Protein AF-A6HWF4-F1 (afdb_monomer_lite)

Structure (mmCIF, N/CA/C/O backbone):
data_AF-A6HWF4-F1
#
_entry.id   AF-A6HWF4-F1
#
loop_
_atom_site.group_PDB
_atom_site.id
_atom_site.type_symbol
_atom_site.label_atom_id
_atom_site.label_alt_id
_atom_site.label_comp_id
_atom_site.label_asym_id
_atom_site.label_entity_id
_atom_site.label_seq_id
_atom_site.pdbx_PDB_ins_code
_atom_site.Cartn_x
_atom_site.Cartn_y
_atom_site.Cartn_z
_atom_site.occupancy
_atom_site.B_iso_or_equiv
_atom_site.auth_seq_id
_atom_site.auth_comp_id
_atom_site.auth_asym_id
_atom_site.auth_atom_id
_atom_site.pdbx_PDB_model_num
ATOM 1 N N . MET A 1 1 ? -49.779 23.474 54.974 1.00 38.53 1 MET A N 1
ATOM 2 C CA . MET A 1 1 ? -49.335 22.832 53.719 1.00 38.53 1 MET A CA 1
ATOM 3 C C . MET A 1 1 ? -47.853 23.124 53.529 1.00 38.53 1 MET A C 1
ATOM 5 O O . MET A 1 1 ? -47.500 24.289 53.423 1.00 38.53 1 MET A O 1
ATOM 9 N N . ARG A 1 2 ? -46.982 22.109 53.568 1.00 38.09 2 ARG A N 1
ATOM 10 C CA . ARG A 1 2 ? -45.562 22.226 53.194 1.00 38.09 2 ARG A CA 1
ATOM 11 C C . ARG A 1 2 ? -45.327 21.264 52.031 1.00 38.09 2 ARG A C 1
ATOM 13 O O . ARG A 1 2 ? -45.531 20.067 52.200 1.00 38.09 2 ARG A O 1
ATOM 20 N N . HIS A 1 3 ? -44.966 21.799 50.868 1.00 44.72 3 HIS A N 1
ATOM 21 C CA . HIS A 1 3 ? -44.522 21.014 49.719 1.00 44.72 3 HIS A CA 1
ATOM 22 C C . HIS A 1 3 ? -43.087 20.530 49.965 1.00 44.72 3 HIS A C 1
ATOM 24 O O . HIS A 1 3 ? -42.200 21.336 50.242 1.00 44.72 3 HIS A O 1
ATOM 30 N N . LEU A 1 4 ? -42.878 19.216 49.878 1.00 43.19 4 LEU A N 1
ATOM 31 C CA . LEU A 1 4 ? -41.563 18.582 49.768 1.00 43.19 4 LEU A CA 1
ATOM 32 C C . LEU A 1 4 ? -41.098 18.651 48.303 1.00 43.19 4 LEU A C 1
ATOM 34 O O . LEU A 1 4 ? -41.900 18.328 47.422 1.00 43.19 4 LEU A O 1
ATOM 38 N N . PRO A 1 5 ? -39.842 19.035 48.014 1.00 47.94 5 PRO A N 1
ATOM 39 C CA . PRO A 1 5 ? -39.306 18.955 46.666 1.00 47.94 5 PRO A CA 1
ATOM 40 C C . PRO A 1 5 ? -38.916 17.511 46.332 1.00 47.94 5 PRO A C 1
ATOM 42 O O . PRO A 1 5 ? -38.355 16.776 47.144 1.00 47.94 5 PRO A O 1
ATOM 45 N N . HIS A 1 6 ? -39.265 17.120 45.113 1.00 44.56 6 HIS A N 1
ATOM 46 C CA . HIS A 1 6 ? -39.064 15.802 44.536 1.00 44.56 6 HIS A CA 1
ATOM 47 C C . HIS A 1 6 ? -37.580 15.620 44.174 1.00 44.56 6 HIS A C 1
ATOM 49 O O . HIS A 1 6 ? -37.033 16.353 43.355 1.00 44.56 6 HIS A O 1
ATOM 55 N N . SER A 1 7 ? -36.922 14.658 44.814 1.00 48.41 7 SER A N 1
ATOM 56 C CA . SER A 1 7 ? -35.543 14.248 44.549 1.00 48.41 7 SER A CA 1
ATOM 57 C C . SER A 1 7 ? -35.464 13.471 43.230 1.00 48.41 7 SER A C 1
ATOM 59 O O . SER A 1 7 ? -35.791 12.285 43.207 1.00 48.41 7 SER A O 1
ATOM 61 N N . HIS A 1 8 ? -35.045 14.124 42.142 1.00 46.59 8 HIS A N 1
ATOM 62 C CA . HIS A 1 8 ? -34.975 13.504 40.811 1.00 46.59 8 HIS A CA 1
ATOM 63 C C . HIS A 1 8 ? -33.611 13.641 40.098 1.00 46.59 8 HIS A C 1
ATOM 65 O O . HIS A 1 8 ? -33.527 13.372 38.904 1.00 46.59 8 HIS A O 1
ATOM 71 N N . ASP A 1 9 ? -32.534 13.984 40.820 1.00 52.19 9 ASP A N 1
ATOM 72 C CA . ASP A 1 9 ? -31.210 14.253 40.218 1.00 52.19 9 ASP A CA 1
ATOM 73 C C . ASP A 1 9 ? -30.189 13.096 40.321 1.00 52.19 9 ASP A C 1
ATOM 75 O O . ASP A 1 9 ? -29.201 13.061 39.586 1.00 52.19 9 ASP A O 1
ATOM 79 N N . ALA A 1 10 ? -30.412 12.094 41.180 1.00 52.47 10 ALA A N 1
ATOM 80 C CA . ALA A 1 10 ? -29.436 11.012 41.406 1.00 52.47 10 ALA A CA 1
ATOM 81 C C . ALA A 1 10 ? -29.401 9.944 40.286 1.00 52.47 10 ALA A C 1
ATOM 83 O O . ALA A 1 10 ? -28.381 9.286 40.055 1.00 52.47 10 ALA A O 1
ATOM 84 N N . SER A 1 11 ? -30.505 9.772 39.557 1.00 53.84 11 SER A N 1
ATOM 85 C CA . SER A 1 11 ? -30.633 8.802 38.460 1.00 53.84 11 SER A CA 1
ATOM 86 C C . SER A 1 11 ? -29.990 9.286 37.153 1.00 53.84 11 SER A C 1
ATOM 88 O O . SER A 1 11 ? -29.520 8.470 36.363 1.00 53.84 11 SER A O 1
ATOM 90 N N . SER A 1 12 ? -29.893 10.601 36.933 1.00 55.12 12 SER A N 1
ATOM 91 C CA . SER A 1 12 ? -29.273 11.152 35.719 1.00 55.12 12 SER A CA 1
ATOM 92 C C . SER A 1 12 ? -27.740 11.118 35.782 1.00 55.12 12 SER A C 1
ATOM 94 O O . SER A 1 12 ? -27.085 10.796 34.792 1.00 55.12 12 SER A O 1
ATOM 96 N N . ALA A 1 13 ? -27.156 11.370 36.960 1.00 61.00 13 ALA A N 1
ATOM 97 C CA . ALA A 1 13 ? -25.707 11.304 37.166 1.00 61.00 13 ALA A CA 1
ATOM 98 C C . ALA A 1 13 ? -25.163 9.864 37.084 1.00 61.00 13 ALA A C 1
ATOM 100 O O . ALA A 1 13 ? -24.109 9.625 36.499 1.00 61.00 13 ALA A O 1
ATOM 101 N N . SER A 1 14 ? -25.902 8.887 37.618 1.00 62.12 14 SER A N 1
ATOM 102 C CA . SER A 1 14 ? -25.527 7.466 37.555 1.00 62.12 14 SER A CA 1
ATOM 103 C C . SER A 1 14 ? -25.615 6.887 36.137 1.00 62.12 14 SER A C 1
ATOM 105 O O . SER A 1 14 ? -24.755 6.097 35.744 1.00 62.12 14 SER A O 1
ATOM 107 N N . ASN A 1 15 ? -26.586 7.327 35.330 1.00 63.31 15 ASN A N 1
ATOM 108 C CA . ASN A 1 15 ? -26.679 6.948 33.918 1.00 63.31 15 ASN A CA 1
ATOM 109 C C . ASN A 1 15 ? -25.541 7.542 33.070 1.00 63.31 15 ASN A C 1
ATOM 111 O O . ASN A 1 15 ? -24.944 6.811 32.282 1.00 63.31 15 ASN A O 1
ATOM 115 N N . ALA A 1 16 ? -25.178 8.812 33.282 1.00 67.69 16 ALA A N 1
ATOM 116 C CA . ALA A 1 16 ? -24.062 9.452 32.577 1.00 67.69 16 ALA A CA 1
ATOM 117 C C . ALA A 1 16 ? -22.702 8.794 32.894 1.00 67.69 16 ALA A C 1
ATOM 119 O O . ALA A 1 16 ? -21.882 8.581 32.000 1.00 67.69 16 ALA A O 1
ATOM 120 N N . LEU A 1 17 ? -22.475 8.405 34.155 1.00 69.56 17 LEU A N 1
ATOM 121 C CA . LEU A 1 17 ? -21.273 7.669 34.565 1.00 69.56 17 LEU A CA 1
ATOM 122 C C . LEU A 1 17 ? -21.215 6.263 33.949 1.00 69.56 17 LEU A C 1
ATOM 124 O O . LEU A 1 17 ? -20.158 5.837 33.485 1.00 69.56 17 LEU A O 1
ATOM 128 N N . ASN A 1 18 ? -22.349 5.559 33.888 1.00 66.62 18 ASN A N 1
ATOM 129 C CA . ASN A 1 18 ? -22.434 4.246 33.246 1.00 66.62 18 ASN A CA 1
ATOM 130 C C . ASN A 1 18 ? -22.204 4.316 31.730 1.00 66.62 18 ASN A C 1
ATOM 132 O O . ASN A 1 18 ? -21.584 3.416 31.164 1.00 66.62 18 ASN A O 1
ATOM 136 N N . GLU A 1 19 ? -22.686 5.364 31.063 1.00 67.81 19 GLU A N 1
ATOM 137 C CA . GLU A 1 19 ? -22.458 5.579 29.633 1.00 67.81 19 GLU A CA 1
ATOM 138 C C . GLU A 1 19 ? -20.990 5.912 29.339 1.00 67.81 19 GLU A C 1
ATOM 140 O O . GLU A 1 19 ? -20.390 5.301 28.455 1.00 67.81 19 GLU A O 1
ATOM 145 N N . SER A 1 20 ? -20.373 6.780 30.147 1.00 69.44 20 SER A N 1
ATOM 146 C CA . SER A 1 20 ? -18.941 7.088 30.058 1.00 69.44 20 SER A CA 1
ATOM 147 C C . SER A 1 20 ? -18.067 5.848 30.287 1.00 69.44 20 SER A C 1
ATOM 149 O O . SER A 1 20 ? -17.144 5.593 29.515 1.00 69.44 20 SER A O 1
ATOM 151 N N . LEU A 1 21 ? -18.398 5.015 31.280 1.00 61.53 21 LEU A N 1
ATOM 152 C CA . LEU A 1 21 ? -17.691 3.760 31.547 1.00 61.53 21 LEU A CA 1
ATOM 153 C C . LEU A 1 21 ? -17.837 2.754 30.393 1.00 61.53 21 LEU A C 1
ATOM 155 O O . LEU A 1 21 ? -16.877 2.065 30.044 1.00 61.53 21 LEU A O 1
ATOM 159 N N . ARG A 1 22 ? -19.023 2.675 29.774 1.00 67.88 22 ARG A N 1
ATOM 160 C CA . ARG A 1 22 ? -19.255 1.844 28.581 1.00 67.88 22 ARG A CA 1
ATOM 161 C C . ARG A 1 22 ? -18.426 2.330 27.396 1.00 67.88 22 ARG A C 1
ATOM 163 O O . ARG A 1 22 ? -17.762 1.511 26.774 1.00 67.88 22 ARG A O 1
ATOM 170 N N . GLN A 1 23 ? -18.410 3.636 27.131 1.00 71.56 23 GLN A N 1
ATOM 171 C CA . GLN A 1 23 ? -17.591 4.231 26.070 1.00 71.56 23 GLN A CA 1
ATOM 172 C C . GLN A 1 23 ? -16.093 4.001 26.307 1.00 71.56 23 GLN A C 1
ATOM 174 O O . GLN A 1 23 ? -15.376 3.660 25.369 1.00 71.56 23 GLN A O 1
ATOM 179 N N . LEU A 1 24 ? -15.625 4.119 27.554 1.00 63.06 24 LEU A N 1
ATOM 180 C CA . LEU A 1 24 ? -14.233 3.848 27.919 1.00 63.06 24 LEU A CA 1
ATOM 181 C C . LEU A 1 24 ? -13.857 2.387 27.631 1.00 63.06 24 LEU A C 1
ATOM 183 O O . LEU A 1 24 ? -12.843 2.129 26.990 1.00 63.06 24 LEU A O 1
ATOM 187 N N . LYS A 1 25 ? -14.718 1.442 28.031 1.00 56.06 25 LYS A N 1
ATOM 188 C CA . LYS A 1 25 ? -14.526 0.007 27.783 1.00 56.06 25 LYS A CA 1
ATOM 189 C C . LYS A 1 25 ? -14.528 -0.330 26.288 1.00 56.06 25 LYS A C 1
ATOM 191 O O . LYS A 1 25 ? -13.754 -1.175 25.851 1.00 56.06 25 LYS A O 1
ATOM 196 N N . THR A 1 26 ? -15.376 0.327 25.497 1.00 80.38 26 THR A N 1
ATOM 197 C CA . THR A 1 26 ? -15.391 0.165 24.035 1.00 80.38 26 THR A CA 1
ATOM 198 C C . THR A 1 26 ? -14.130 0.741 23.391 1.00 80.38 26 THR A C 1
ATOM 200 O O . THR A 1 26 ? -13.596 0.128 22.472 1.00 80.38 26 THR A O 1
ATOM 203 N N . LYS A 1 27 ? -13.617 1.867 23.899 1.00 82.94 27 LYS A N 1
ATOM 204 C CA . LYS A 1 27 ? -12.386 2.491 23.402 1.00 82.94 27 LYS A CA 1
ATOM 205 C C . LYS A 1 27 ? -11.140 1.658 23.708 1.00 82.94 27 LYS A C 1
ATOM 207 O O . LYS A 1 27 ? -10.317 1.463 22.824 1.00 82.94 27 LYS A O 1
ATOM 212 N N . GLU A 1 28 ? -11.025 1.125 24.922 1.00 86.38 28 GLU A N 1
ATOM 213 C CA . GLU A 1 28 ? -9.929 0.220 25.298 1.00 86.38 28 GLU A CA 1
ATOM 214 C C . GLU A 1 28 ? -9.936 -1.045 24.426 1.00 86.38 28 GLU A C 1
ATOM 216 O O . GLU A 1 28 ? -8.911 -1.435 23.872 1.00 86.38 28 GLU A O 1
ATOM 221 N N . GLN A 1 29 ? -11.120 -1.621 24.196 1.00 90.00 29 GLN A N 1
ATOM 222 C CA . GLN A 1 29 ? -11.278 -2.753 23.287 1.00 90.00 29 GLN A CA 1
ATOM 223 C C . GLN A 1 29 ? -10.893 -2.406 21.834 1.00 90.00 29 GLN A C 1
ATOM 225 O O . GLN A 1 29 ? -10.307 -3.237 21.137 1.00 90.00 29 GLN A O 1
ATOM 230 N N . GLU A 1 30 ? -11.220 -1.204 21.353 1.00 91.38 30 GLU A N 1
ATOM 231 C CA . GLU A 1 30 ? -10.823 -0.731 20.021 1.00 91.38 30 GLU A CA 1
ATOM 232 C C . GLU A 1 30 ? -9.298 -0.578 19.905 1.00 91.38 30 GLU A C 1
ATOM 234 O O . GLU A 1 30 ? -8.706 -0.998 18.904 1.00 91.38 30 GLU A O 1
ATOM 239 N N . ASP A 1 31 ? -8.646 -0.040 20.936 1.00 93.69 31 ASP A N 1
ATOM 240 C CA . ASP A 1 31 ? -7.190 0.110 20.994 1.00 93.69 31 ASP A CA 1
ATOM 241 C C . ASP A 1 31 ? -6.479 -1.258 21.045 1.00 93.69 31 ASP A C 1
ATOM 243 O O . ASP A 1 31 ? -5.476 -1.459 20.350 1.00 93.69 31 ASP A O 1
ATOM 247 N N . ASP A 1 32 ? -7.029 -2.243 21.762 1.00 96.12 32 ASP A N 1
ATOM 248 C CA . ASP A 1 32 ? -6.525 -3.623 21.779 1.00 96.12 32 ASP A CA 1
ATOM 249 C C . ASP A 1 32 ? -6.607 -4.286 20.397 1.00 96.12 32 ASP A C 1
ATOM 251 O O . ASP A 1 32 ? -5.647 -4.910 19.927 1.00 96.12 32 ASP A O 1
ATOM 255 N N . LEU A 1 33 ? -7.743 -4.142 19.708 1.00 96.94 33 LEU A N 1
ATOM 256 C CA . LEU A 1 33 ? -7.935 -4.683 18.358 1.00 96.94 33 LEU A CA 1
ATOM 257 C C . LEU A 1 33 ? -7.058 -3.965 17.326 1.00 96.94 33 LEU A C 1
ATOM 259 O O . LEU A 1 33 ? -6.514 -4.597 16.411 1.00 96.94 33 LEU A O 1
ATOM 263 N N . THR A 1 34 ? -6.853 -2.658 17.489 1.00 97.62 34 THR A N 1
ATOM 264 C CA . THR A 1 34 ? -5.926 -1.879 16.661 1.00 97.62 34 THR A CA 1
ATOM 265 C C . THR A 1 34 ? -4.478 -2.315 16.914 1.00 97.62 34 THR A C 1
ATOM 267 O O . THR A 1 34 ? -3.711 -2.471 15.963 1.00 97.62 34 THR A O 1
ATOM 270 N N . SER A 1 35 ? -4.111 -2.622 18.161 1.00 98.19 35 SER A N 1
ATOM 271 C CA . SER A 1 35 ? -2.780 -3.131 18.522 1.00 98.19 35 SER A CA 1
ATOM 272 C C . SER A 1 35 ? -2.520 -4.509 17.915 1.00 98.19 35 SER A C 1
ATOM 274 O O . SER A 1 35 ? -1.471 -4.738 17.308 1.00 98.19 35 SER A O 1
ATOM 276 N N . GLN A 1 36 ? -3.502 -5.411 17.995 1.00 97.94 36 GLN A N 1
ATOM 277 C CA . GLN A 1 36 ? -3.449 -6.717 17.330 1.00 97.94 36 GLN A CA 1
ATOM 278 C C . GLN A 1 36 ? -3.354 -6.572 15.809 1.00 97.94 36 GLN A C 1
ATOM 280 O O . GLN A 1 36 ? -2.580 -7.278 15.163 1.00 97.94 36 GLN A O 1
ATOM 285 N N . THR A 1 37 ? -4.091 -5.619 15.234 1.00 98.12 37 THR A N 1
ATOM 286 C CA . THR A 1 37 ? -3.989 -5.296 13.807 1.00 98.12 37 THR A CA 1
ATOM 287 C C . THR A 1 37 ? -2.569 -4.879 13.451 1.00 98.12 37 THR A C 1
ATOM 289 O O . THR A 1 37 ? -1.979 -5.465 12.547 1.00 98.12 37 THR A O 1
ATOM 292 N N . LEU A 1 38 ? -1.980 -3.930 14.182 1.00 98.31 38 LEU A N 1
ATOM 293 C CA . LEU A 1 38 ? -0.610 -3.482 13.943 1.00 98.31 38 LEU A CA 1
ATOM 294 C C . LEU A 1 38 ? 0.397 -4.633 14.020 1.00 98.31 38 LEU A C 1
ATOM 296 O O . LEU A 1 38 ? 1.291 -4.716 13.177 1.00 98.31 38 LEU A O 1
ATOM 300 N N . PHE A 1 39 ? 0.254 -5.518 15.008 1.00 98.00 39 PHE A N 1
ATOM 301 C CA . PHE A 1 39 ? 1.106 -6.695 15.155 1.00 98.00 39 PHE A CA 1
ATOM 302 C C . PHE A 1 39 ? 1.058 -7.581 13.902 1.00 98.00 39 PHE A C 1
ATOM 304 O O . PHE A 1 39 ? 2.099 -7.879 13.318 1.00 98.00 39 PHE A O 1
ATOM 311 N N . VAL A 1 40 ? -0.143 -7.915 13.422 1.00 97.75 40 VAL A N 1
ATOM 312 C CA . VAL A 1 40 ? -0.309 -8.731 12.209 1.00 97.75 40 VAL A CA 1
ATOM 313 C C . VAL A 1 40 ? 0.205 -8.008 10.959 1.00 97.75 40 VAL A C 1
ATOM 315 O O . VAL A 1 40 ? 0.821 -8.628 10.096 1.00 97.75 40 VAL A O 1
ATOM 318 N N . LEU A 1 41 ? 0.013 -6.690 10.849 1.00 97.50 41 LEU A N 1
ATOM 319 C CA . LEU A 1 41 ? 0.557 -5.909 9.732 1.00 97.50 41 LEU A CA 1
ATOM 320 C C . LEU A 1 41 ? 2.090 -5.898 9.719 1.00 97.50 41 LEU A C 1
ATOM 322 O O . LEU A 1 41 ? 2.692 -5.913 8.644 1.00 97.50 41 LEU A O 1
ATOM 326 N N . LYS A 1 42 ? 2.735 -5.856 10.890 1.00 96.56 42 LYS A N 1
ATOM 327 C CA . LYS A 1 42 ? 4.201 -5.918 11.011 1.00 96.56 42 LYS A CA 1
ATOM 328 C C . LYS A 1 42 ? 4.756 -7.272 10.575 1.00 96.56 42 LYS A C 1
ATOM 330 O O . LYS A 1 42 ? 5.818 -7.294 9.957 1.00 96.56 42 LYS A O 1
ATOM 335 N N . ASP A 1 43 ? 4.031 -8.352 10.844 1.00 95.38 43 ASP A N 1
ATOM 336 C CA . ASP A 1 43 ? 4.400 -9.712 10.432 1.00 95.38 43 ASP A CA 1
ATOM 337 C C . ASP A 1 43 ? 4.137 -9.973 8.939 1.00 95.38 43 ASP A C 1
ATOM 339 O O . ASP A 1 43 ? 4.876 -10.695 8.281 1.00 95.38 43 ASP A O 1
ATOM 343 N N . MET A 1 44 ? 3.132 -9.314 8.356 1.00 94.50 44 MET A N 1
ATOM 344 C CA . MET A 1 44 ? 2.781 -9.487 6.947 1.00 94.50 44 MET A CA 1
ATOM 345 C C . MET A 1 44 ? 3.970 -9.206 6.012 1.00 94.50 44 MET A C 1
ATOM 347 O O . MET A 1 44 ? 4.719 -8.242 6.200 1.00 94.50 44 MET A O 1
ATOM 351 N N . ARG A 1 45 ? 4.118 -10.035 4.974 1.00 91.81 45 ARG A N 1
ATOM 352 C CA . ARG A 1 45 ? 5.150 -9.933 3.932 1.00 91.81 45 ARG A CA 1
ATOM 353 C C . ARG A 1 45 ? 4.525 -10.015 2.545 1.00 91.81 45 ARG A C 1
ATOM 355 O O . ARG A 1 45 ? 3.503 -10.676 2.357 1.00 91.81 45 ARG A O 1
ATOM 362 N N . ILE A 1 46 ? 5.136 -9.336 1.575 1.00 91.00 46 ILE A N 1
ATOM 363 C CA . ILE A 1 46 ? 4.739 -9.456 0.171 1.00 91.00 46 ILE A CA 1
ATOM 364 C C . ILE A 1 46 ? 5.497 -10.619 -0.456 1.00 91.00 46 ILE A C 1
ATOM 366 O O . ILE A 1 46 ? 6.723 -10.654 -0.414 1.00 91.00 46 ILE A O 1
ATOM 370 N N . ARG A 1 47 ? 4.764 -11.552 -1.064 1.00 85.50 47 ARG A N 1
ATOM 371 C CA . ARG A 1 47 ? 5.348 -12.741 -1.685 1.00 85.50 47 ARG A CA 1
ATOM 372 C C . ARG A 1 47 ? 5.786 -12.474 -3.110 1.00 85.50 47 ARG A C 1
ATOM 374 O O . ARG A 1 47 ? 5.014 -11.943 -3.910 1.00 85.50 47 ARG A O 1
ATOM 381 N N . PHE A 1 48 ? 6.987 -12.929 -3.439 1.00 86.94 48 PHE A N 1
ATOM 382 C CA . PHE A 1 48 ? 7.444 -13.046 -4.814 1.00 86.94 48 PHE A CA 1
ATOM 383 C C . PHE A 1 48 ? 7.134 -14.465 -5.337 1.00 86.94 48 PHE A C 1
ATOM 385 O O . PHE A 1 48 ? 7.549 -15.445 -4.717 1.00 86.94 48 PHE A O 1
ATOM 392 N N . PRO A 1 49 ? 6.427 -14.630 -6.472 1.00 85.00 49 PRO A N 1
ATOM 393 C CA . PRO A 1 49 ? 6.131 -15.957 -7.013 1.00 85.00 49 PRO A CA 1
ATOM 394 C C . PRO A 1 49 ? 7.395 -16.767 -7.323 1.00 85.00 49 PRO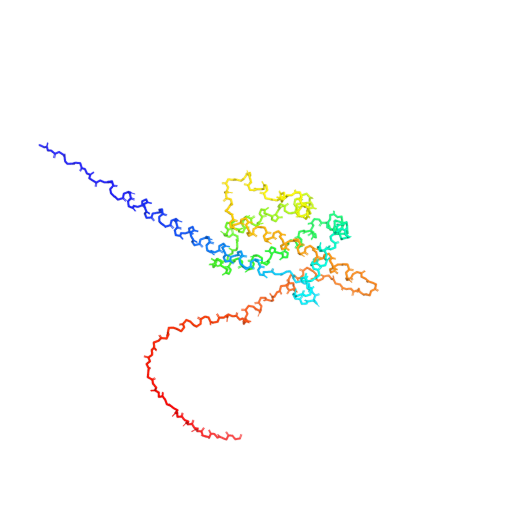 A C 1
ATOM 396 O O . PRO A 1 49 ? 8.258 -16.312 -8.070 1.00 85.00 49 PRO A O 1
ATOM 399 N N . GLY A 1 50 ? 7.482 -17.984 -6.786 1.00 83.94 50 GLY A N 1
ATOM 400 C CA . GLY A 1 50 ? 8.626 -18.875 -7.003 1.00 83.94 50 GLY A CA 1
ATOM 401 C C . GLY A 1 50 ? 9.846 -18.592 -6.119 1.00 83.94 50 GLY A C 1
ATOM 402 O O . GLY A 1 50 ? 10.857 -19.261 -6.292 1.00 83.94 50 GLY A O 1
ATOM 403 N N . LYS A 1 51 ? 9.752 -17.650 -5.171 1.00 88.56 51 LYS A N 1
ATOM 404 C CA . LYS A 1 51 ? 10.758 -17.412 -4.125 1.00 88.56 51 LYS A CA 1
ATOM 405 C C . LYS A 1 51 ? 10.133 -17.630 -2.747 1.00 88.56 51 LYS A C 1
ATOM 407 O O . LYS A 1 51 ? 8.926 -17.470 -2.565 1.00 88.56 51 LYS A O 1
ATOM 412 N N . SER A 1 52 ? 10.954 -18.006 -1.779 1.00 91.44 52 SER A N 1
ATOM 413 C CA . SER A 1 52 ? 10.576 -18.040 -0.367 1.00 91.44 52 SER A CA 1
ATOM 414 C C . SER A 1 52 ? 10.346 -16.628 0.190 1.00 91.44 52 SER A C 1
ATOM 416 O O . SER A 1 52 ? 10.743 -15.623 -0.412 1.00 91.44 52 SER A O 1
ATOM 418 N N . ASP A 1 53 ? 9.712 -16.542 1.362 1.00 88.81 53 ASP A N 1
ATOM 419 C CA . ASP A 1 53 ? 9.494 -15.261 2.045 1.00 88.81 53 ASP A CA 1
ATOM 420 C C . ASP A 1 53 ? 10.841 -14.578 2.372 1.00 88.81 53 ASP A C 1
ATOM 422 O O . ASP A 1 53 ? 10.991 -13.382 2.130 1.00 88.81 53 ASP A O 1
ATOM 426 N N . ALA A 1 54 ? 11.854 -15.347 2.796 1.00 91.88 54 ALA A N 1
ATOM 427 C CA . ALA A 1 54 ? 13.199 -14.840 3.084 1.00 91.88 54 ALA A CA 1
ATOM 428 C C . ALA A 1 54 ? 13.913 -14.305 1.829 1.00 91.88 54 ALA A C 1
ATOM 430 O O . ALA A 1 54 ? 14.491 -13.223 1.852 1.00 91.88 54 ALA A O 1
ATOM 431 N N . GLU A 1 55 ? 13.839 -15.021 0.704 1.00 92.06 55 GLU A N 1
ATOM 432 C CA . GLU A 1 55 ? 14.414 -14.549 -0.566 1.00 92.06 55 GLU A CA 1
ATOM 433 C C . GLU A 1 55 ? 13.713 -13.287 -1.086 1.00 92.06 55 GLU A C 1
ATOM 435 O O . GLU A 1 55 ? 14.346 -12.427 -1.698 1.00 92.06 55 GLU A O 1
ATOM 440 N N . SER A 1 56 ? 12.404 -13.168 -0.848 1.00 91.56 56 SER A N 1
ATOM 441 C CA . SER A 1 56 ? 11.632 -11.973 -1.204 1.00 91.56 56 SER A CA 1
ATOM 442 C C . SER A 1 56 ? 12.059 -10.760 -0.371 1.00 91.56 56 SER A C 1
ATOM 444 O O . SER A 1 56 ? 12.135 -9.653 -0.903 1.00 91.56 56 SE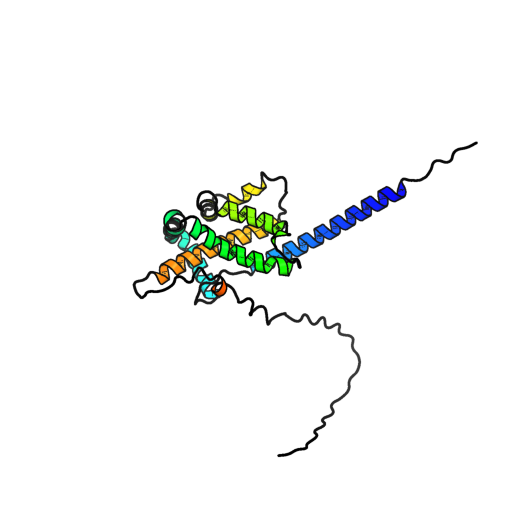R A O 1
ATOM 446 N N . GLU A 1 57 ? 12.356 -10.965 0.914 1.00 91.88 57 GLU A N 1
ATOM 447 C CA . GLU A 1 57 ? 12.837 -9.925 1.828 1.00 91.88 57 GLU A CA 1
ATOM 448 C C . GLU A 1 57 ? 14.252 -9.465 1.450 1.00 91.88 57 GLU A C 1
ATOM 450 O O . GLU A 1 57 ? 14.443 -8.275 1.209 1.00 91.88 57 GLU A O 1
ATOM 455 N N . LEU A 1 58 ? 15.187 -10.397 1.225 1.00 94.62 58 LEU A N 1
ATOM 456 C CA . LEU A 1 58 ? 16.549 -10.085 0.761 1.00 94.62 58 LEU A CA 1
ATOM 457 C C . LEU A 1 58 ? 16.564 -9.303 -0.562 1.00 94.62 58 LEU A C 1
ATOM 459 O O . LEU A 1 58 ? 17.396 -8.427 -0.774 1.00 94.62 58 LEU A O 1
ATOM 463 N N . LEU A 1 59 ? 15.630 -9.599 -1.467 1.00 94.81 59 LEU A N 1
ATOM 464 C CA . LEU A 1 59 ? 15.469 -8.867 -2.725 1.00 94.81 59 LEU A CA 1
ATOM 465 C C . LEU A 1 59 ? 15.034 -7.416 -2.500 1.00 94.81 59 LEU A C 1
ATOM 467 O O . LEU A 1 59 ? 15.486 -6.522 -3.215 1.00 94.81 59 LEU A O 1
ATOM 471 N N . ILE A 1 60 ? 14.123 -7.180 -1.556 1.00 95.38 60 ILE A N 1
ATOM 472 C CA . ILE A 1 60 ? 13.680 -5.829 -1.202 1.00 95.38 60 ILE A CA 1
ATOM 473 C C . ILE A 1 60 ? 14.834 -5.069 -0.544 1.00 95.38 60 ILE A C 1
ATOM 475 O O . ILE A 1 60 ? 15.079 -3.923 -0.920 1.00 95.38 60 ILE A O 1
ATOM 479 N N . GLU A 1 61 ? 15.543 -5.710 0.386 1.00 95.75 61 GLU A N 1
ATOM 480 C CA . GLU A 1 61 ? 16.723 -5.156 1.057 1.00 95.75 61 GLU A CA 1
ATOM 481 C C . GLU A 1 61 ? 17.804 -4.766 0.041 1.00 95.75 61 GLU A C 1
ATOM 483 O O . GLU A 1 61 ? 18.204 -3.607 0.023 1.00 95.75 61 GLU A O 1
ATOM 488 N N . ASP A 1 62 ? 18.159 -5.642 -0.909 1.00 96.25 62 ASP A N 1
ATOM 489 C CA . ASP A 1 62 ? 19.111 -5.326 -1.990 1.00 96.25 62 ASP A CA 1
ATOM 490 C C . ASP A 1 62 ? 18.710 -4.069 -2.777 1.00 96.25 62 ASP A C 1
ATOM 492 O O . ASP A 1 62 ? 19.543 -3.205 -3.070 1.00 96.25 62 ASP A O 1
ATOM 496 N N . ILE A 1 63 ? 17.425 -3.942 -3.124 1.00 96.19 63 ILE A N 1
ATOM 497 C CA . ILE A 1 63 ? 16.931 -2.778 -3.866 1.00 96.19 63 ILE A CA 1
ATOM 498 C C . ILE A 1 63 ? 17.047 -1.501 -3.028 1.00 96.19 63 ILE A C 1
ATOM 500 O O . ILE A 1 63 ? 17.398 -0.448 -3.571 1.00 96.19 63 ILE A O 1
ATOM 504 N N . MET A 1 64 ? 16.729 -1.584 -1.737 1.00 95.06 64 MET A N 1
ATOM 505 C CA . MET A 1 64 ? 16.756 -0.449 -0.816 1.00 95.06 64 MET A CA 1
ATOM 506 C C . MET A 1 64 ? 18.188 -0.024 -0.471 1.00 95.06 64 MET A C 1
ATOM 508 O O . MET A 1 64 ? 18.491 1.169 -0.528 1.00 95.06 64 MET A O 1
ATOM 512 N N . ASP A 1 65 ? 19.094 -0.968 -0.234 1.00 96.62 65 ASP A N 1
ATOM 513 C CA . ASP A 1 65 ? 20.513 -0.702 0.025 1.00 96.62 65 ASP A CA 1
ATOM 514 C C . ASP A 1 65 ? 21.196 -0.078 -1.199 1.00 96.62 65 ASP A C 1
ATOM 516 O O . ASP A 1 65 ? 22.028 0.827 -1.091 1.00 96.62 65 ASP A O 1
ATOM 520 N N . ASN A 1 66 ? 20.764 -0.477 -2.398 1.00 96.56 66 ASN A N 1
ATOM 521 C CA . ASN A 1 66 ? 21.245 0.060 -3.667 1.00 96.56 66 ASN A CA 1
ATOM 522 C C . ASN A 1 66 ? 20.292 1.107 -4.272 1.00 96.56 66 ASN A C 1
ATOM 524 O O . ASN A 1 66 ? 20.255 1.293 -5.496 1.00 96.56 66 ASN A O 1
ATOM 528 N N . TRP A 1 67 ? 19.529 1.833 -3.443 1.00 94.56 67 TRP A N 1
ATOM 529 C CA . TRP A 1 67 ? 18.436 2.690 -3.919 1.00 94.56 67 TRP A CA 1
ATOM 530 C C . TRP A 1 67 ? 18.858 3.700 -4.988 1.00 94.56 67 TRP A C 1
ATOM 532 O O . TRP A 1 67 ? 18.135 3.901 -5.960 1.00 94.56 67 TRP A O 1
ATOM 542 N N . LYS A 1 68 ? 20.056 4.294 -4.892 1.00 94.06 68 LYS A N 1
ATOM 543 C CA . LYS A 1 68 ? 20.569 5.239 -5.908 1.00 94.06 68 LYS A CA 1
ATOM 544 C C . LYS A 1 68 ? 20.591 4.639 -7.320 1.00 94.06 68 LYS A C 1
ATOM 546 O O . LYS A 1 68 ? 20.305 5.348 -8.282 1.00 94.06 68 LYS A O 1
ATOM 551 N N . HIS A 1 69 ? 20.895 3.347 -7.440 1.00 95.12 69 HIS A N 1
ATOM 552 C CA . HIS A 1 69 ? 20.917 2.625 -8.711 1.00 95.12 69 HIS A CA 1
ATOM 553 C C . HIS A 1 69 ? 19.505 2.301 -9.221 1.00 95.12 69 HIS A C 1
ATOM 555 O O . HIS A 1 69 ? 19.227 2.391 -10.420 1.00 95.12 69 HIS A O 1
ATOM 561 N N . TYR A 1 70 ? 18.605 1.915 -8.317 1.00 96.44 70 TYR A N 1
ATOM 562 C CA . TYR A 1 70 ? 17.262 1.462 -8.673 1.00 96.44 70 TYR A CA 1
ATOM 563 C C . TYR A 1 70 ? 16.242 2.595 -8.813 1.00 96.44 70 TYR A C 1
ATOM 565 O O . TYR A 1 70 ? 15.293 2.449 -9.582 1.00 96.44 70 TYR A O 1
ATOM 573 N N . LYS A 1 71 ? 16.443 3.736 -8.143 1.00 95.44 71 LYS A N 1
ATOM 574 C CA . LYS A 1 71 ? 15.477 4.839 -8.034 1.00 95.44 71 LYS A CA 1
ATOM 575 C C . LYS A 1 71 ? 14.900 5.253 -9.384 1.00 95.44 71 LYS A C 1
ATOM 577 O O . LYS A 1 71 ? 13.685 5.277 -9.547 1.00 95.44 71 LYS A O 1
ATOM 582 N N . THR A 1 72 ? 15.741 5.537 -10.377 1.00 96.12 72 THR A N 1
ATOM 583 C CA . THR A 1 72 ? 15.277 5.969 -11.709 1.00 96.12 72 THR A CA 1
ATOM 584 C C . THR A 1 72 ? 14.552 4.857 -12.470 1.00 96.12 72 THR A C 1
ATOM 586 O O . THR A 1 72 ? 13.568 5.126 -13.161 1.00 96.12 72 THR A O 1
ATOM 589 N N . LYS A 1 73 ? 14.977 3.598 -12.311 1.00 96.69 73 LYS A N 1
ATOM 590 C CA . LYS A 1 73 ? 14.349 2.432 -12.952 1.00 96.69 73 LYS A CA 1
ATOM 591 C C . LYS A 1 73 ? 12.973 2.135 -12.358 1.00 96.69 73 LYS A C 1
ATOM 593 O O . LYS A 1 73 ? 12.021 1.928 -13.110 1.00 96.69 73 LYS A O 1
ATOM 598 N N . VAL A 1 74 ? 12.861 2.168 -11.031 1.00 97.25 74 VAL A N 1
ATOM 599 C CA . VAL A 1 74 ? 11.597 1.985 -10.306 1.00 97.25 74 VAL A CA 1
ATOM 600 C C . VAL A 1 74 ? 10.650 3.152 -10.592 1.00 97.25 74 VAL A C 1
ATOM 602 O O . VAL A 1 74 ? 9.483 2.910 -10.885 1.00 97.25 74 VAL A O 1
ATOM 605 N N . ALA A 1 75 ? 11.146 4.396 -10.621 1.00 96.69 75 ALA A N 1
ATOM 606 C CA . ALA A 1 75 ? 10.354 5.566 -11.012 1.00 96.69 75 ALA A CA 1
ATOM 607 C C . ALA A 1 75 ? 9.795 5.424 -12.431 1.00 96.69 75 ALA A C 1
ATOM 609 O O . ALA A 1 75 ? 8.598 5.586 -12.644 1.00 96.69 75 ALA A O 1
ATOM 610 N N . SER A 1 76 ? 10.651 5.083 -13.401 1.00 96.75 76 SER A N 1
ATOM 611 C CA . SER A 1 76 ? 10.240 4.866 -14.791 1.00 96.75 76 SER A CA 1
ATOM 612 C C . SER A 1 76 ? 9.212 3.741 -14.896 1.00 96.75 76 SER A C 1
ATOM 614 O O . SER A 1 76 ? 8.209 3.874 -15.593 1.00 96.75 76 SER A O 1
ATOM 616 N N . TYR A 1 77 ? 9.415 2.642 -14.170 1.00 97.25 77 TYR A N 1
ATOM 617 C CA . TYR A 1 77 ? 8.442 1.561 -14.119 1.00 97.25 77 TYR A CA 1
ATOM 618 C C . TYR A 1 77 ? 7.086 2.039 -13.583 1.00 97.25 77 TYR A C 1
ATOM 620 O O . TYR A 1 77 ? 6.076 1.896 -14.265 1.00 97.25 77 TYR A O 1
ATOM 628 N N . TRP A 1 78 ? 7.073 2.651 -12.402 1.00 97.50 78 TRP A N 1
ATOM 629 C CA . TRP A 1 78 ? 5.854 3.033 -11.699 1.00 97.50 78 TRP A CA 1
ATOM 630 C C . TRP A 1 78 ? 5.099 4.194 -12.352 1.00 97.50 78 TRP A C 1
ATOM 632 O O . TRP A 1 78 ? 3.890 4.103 -12.538 1.00 97.50 78 TRP A O 1
ATOM 642 N N . LEU A 1 79 ? 5.796 5.279 -12.693 1.00 96.44 79 LEU A N 1
ATOM 643 C CA . LEU A 1 79 ? 5.187 6.536 -13.140 1.00 96.44 79 LEU A CA 1
ATOM 644 C C . LEU A 1 79 ? 5.019 6.633 -14.659 1.00 96.44 79 LEU A C 1
ATOM 646 O O . LEU A 1 79 ? 4.235 7.457 -15.118 1.00 96.44 79 LEU A O 1
ATOM 650 N N . ILE A 1 80 ? 5.774 5.845 -15.434 1.00 95.19 80 ILE A N 1
ATOM 651 C CA . ILE A 1 80 ? 5.775 5.933 -16.904 1.00 95.19 80 ILE A CA 1
ATOM 652 C C . ILE A 1 80 ? 5.234 4.646 -17.533 1.00 95.19 80 ILE A C 1
ATOM 654 O O . ILE A 1 80 ? 4.367 4.704 -18.399 1.00 95.19 80 ILE A O 1
ATOM 658 N N . LYS A 1 81 ? 5.736 3.469 -17.129 1.00 95.38 81 LYS A N 1
ATOM 659 C CA . LYS A 1 81 ? 5.355 2.193 -17.769 1.00 95.38 81 LYS A CA 1
ATOM 660 C C . LYS A 1 81 ? 4.014 1.644 -17.286 1.00 95.38 81 LYS A C 1
ATOM 662 O O . LYS A 1 81 ? 3.348 0.934 -18.044 1.00 95.38 81 LYS A O 1
ATOM 667 N N . LEU A 1 82 ? 3.640 1.899 -16.034 1.00 94.75 82 LEU A N 1
ATOM 668 C CA . LEU A 1 82 ? 2.338 1.502 -15.511 1.00 94.75 82 LEU A CA 1
ATOM 669 C C . LEU A 1 82 ? 1.308 2.603 -15.751 1.00 94.75 82 LEU A C 1
ATOM 671 O O . LEU A 1 82 ? 1.486 3.740 -15.329 1.00 94.75 82 LEU A O 1
ATOM 675 N N . ASP A 1 83 ? 0.199 2.232 -16.389 1.00 94.25 83 ASP A N 1
ATOM 676 C CA . ASP A 1 83 ? -0.999 3.066 -16.416 1.00 94.25 83 ASP A CA 1
ATOM 677 C C . ASP A 1 83 ? -1.723 3.031 -15.058 1.00 94.25 83 ASP A C 1
ATOM 679 O O . ASP A 1 83 ? -1.434 2.208 -14.183 1.00 94.25 83 ASP A O 1
ATOM 683 N N . SER A 1 84 ? -2.712 3.908 -14.894 1.00 95.38 84 SER A N 1
ATOM 684 C CA . SER A 1 84 ? -3.487 4.040 -13.656 1.00 95.38 84 SER A CA 1
ATOM 685 C C . SER A 1 84 ? -4.212 2.754 -13.237 1.00 95.38 84 SER A C 1
ATOM 687 O O . SER A 1 84 ? -4.400 2.513 -12.041 1.00 95.38 84 SER A O 1
ATOM 689 N N . VAL A 1 85 ? -4.596 1.899 -14.190 1.00 95.69 85 VAL A N 1
ATOM 690 C CA . VAL A 1 85 ? -5.257 0.616 -13.916 1.00 95.69 85 VAL A CA 1
ATOM 691 C C . VAL A 1 85 ? -4.251 -0.377 -13.338 1.00 95.69 85 VAL A C 1
ATOM 693 O O . VAL A 1 85 ? -4.530 -1.026 -12.330 1.00 95.69 85 VAL A O 1
ATOM 696 N N . LYS A 1 86 ? -3.059 -0.479 -13.931 1.00 95.75 86 LYS A N 1
ATOM 697 C CA . LYS A 1 86 ? -1.977 -1.337 -13.432 1.00 95.75 86 LYS A CA 1
ATOM 698 C C . LYS A 1 86 ? -1.447 -0.848 -12.086 1.00 95.75 86 LYS A C 1
ATOM 700 O O . LYS A 1 86 ? -1.233 -1.668 -11.200 1.00 95.75 86 LYS A O 1
ATOM 705 N N . GLN A 1 87 ? -1.300 0.464 -11.900 1.00 97.50 87 GLN A N 1
ATOM 706 C CA . GLN A 1 87 ? -0.922 1.054 -10.611 1.00 97.50 87 GLN A CA 1
ATOM 707 C C . GLN A 1 87 ? -1.910 0.674 -9.502 1.00 97.50 87 GLN A C 1
ATOM 709 O O . GLN A 1 87 ? -1.505 0.258 -8.417 1.00 97.50 87 GLN A O 1
ATOM 714 N N . ARG A 1 88 ? -3.216 0.753 -9.791 1.00 97.56 88 ARG A N 1
ATOM 715 C CA . ARG A 1 88 ? -4.264 0.324 -8.860 1.00 97.56 88 ARG A CA 1
ATOM 716 C C . ARG A 1 88 ? -4.142 -1.158 -8.510 1.00 97.56 88 ARG A C 1
ATOM 718 O O . ARG A 1 88 ? -4.152 -1.483 -7.329 1.00 97.56 88 ARG A O 1
ATOM 725 N N . LYS A 1 89 ? -3.917 -2.028 -9.501 1.00 96.56 89 LYS A N 1
ATOM 726 C CA . LYS A 1 89 ? -3.726 -3.471 -9.270 1.00 96.56 89 LYS A CA 1
ATOM 727 C C . LYS A 1 89 ? -2.569 -3.784 -8.316 1.00 96.56 89 LYS A C 1
ATOM 729 O O . LYS A 1 89 ? -2.690 -4.714 -7.528 1.00 96.56 89 LYS A O 1
ATOM 734 N N . VAL A 1 90 ? -1.478 -3.012 -8.352 1.00 96.44 90 VAL A N 1
ATOM 735 C CA . VAL A 1 90 ? -0.358 -3.184 -7.406 1.00 96.44 90 VAL A CA 1
ATOM 736 C C . VAL A 1 90 ? -0.820 -2.950 -5.965 1.00 96.44 90 VAL A C 1
ATOM 738 O O . VAL A 1 90 ? -0.539 -3.764 -5.093 1.00 96.44 90 VAL A O 1
ATOM 741 N N . LEU A 1 91 ? -1.569 -1.876 -5.705 1.00 97.69 91 LEU A N 1
ATOM 742 C CA . LEU A 1 91 ? -2.090 -1.608 -4.360 1.00 97.69 91 LEU A CA 1
ATOM 743 C C . LEU A 1 91 ? -3.243 -2.536 -3.965 1.00 97.69 91 LEU A C 1
ATOM 745 O O . LEU A 1 91 ? -3.394 -2.837 -2.781 1.00 97.69 91 LEU A O 1
ATOM 749 N N . ASP A 1 92 ? -4.028 -3.016 -4.931 1.00 96.69 92 ASP A N 1
ATOM 750 C CA . ASP A 1 92 ? -5.124 -3.953 -4.679 1.00 96.69 92 ASP A CA 1
ATOM 751 C C . ASP A 1 92 ? -4.626 -5.284 -4.098 1.00 96.69 92 ASP A C 1
ATOM 753 O O . ASP A 1 92 ? -5.352 -5.909 -3.327 1.00 96.69 92 ASP A O 1
ATOM 757 N N . ILE A 1 93 ? -3.378 -5.688 -4.380 1.00 95.19 93 ILE A N 1
ATOM 758 C CA . ILE A 1 93 ? -2.742 -6.850 -3.735 1.00 95.19 93 ILE A CA 1
ATOM 759 C C . ILE A 1 93 ? -2.718 -6.654 -2.216 1.00 95.19 93 ILE A C 1
ATOM 761 O O . ILE A 1 93 ? -3.224 -7.492 -1.471 1.00 95.19 93 ILE A O 1
ATOM 765 N N . VAL A 1 94 ? -2.192 -5.516 -1.752 1.00 97.56 94 VAL A N 1
ATOM 766 C CA . VAL A 1 94 ? -2.147 -5.186 -0.321 1.00 97.56 94 VAL A CA 1
ATOM 767 C C . VAL A 1 94 ? -3.564 -5.018 0.220 1.00 97.56 94 VAL A C 1
ATOM 769 O O . VAL A 1 94 ? -3.913 -5.615 1.235 1.00 97.56 94 VAL A O 1
ATOM 772 N N . LYS A 1 95 ? -4.422 -4.265 -0.478 1.00 97.44 95 LYS A N 1
ATOM 773 C CA . LYS A 1 95 ? -5.808 -4.011 -0.058 1.00 97.44 95 LYS A CA 1
ATOM 774 C C . LYS A 1 95 ? -6.616 -5.299 0.131 1.00 97.44 95 LYS A C 1
ATOM 776 O O . LYS A 1 95 ? -7.386 -5.389 1.088 1.00 97.44 95 LYS A O 1
ATOM 781 N N . SER A 1 96 ? -6.430 -6.290 -0.739 1.00 95.94 96 SER A N 1
ATOM 782 C CA . SER A 1 96 ? -7.068 -7.608 -0.651 1.00 95.94 96 SER A CA 1
ATOM 783 C C . SER A 1 96 ? -6.623 -8.378 0.600 1.00 95.94 96 SER A C 1
ATOM 785 O O . SER A 1 96 ? -7.463 -8.897 1.344 1.00 95.94 96 SER A O 1
ATOM 787 N N . SER A 1 97 ? -5.320 -8.370 0.909 1.00 94.44 97 SER A N 1
ATOM 788 C CA . SER A 1 97 ? -4.783 -8.961 2.144 1.00 94.44 97 SER A CA 1
ATOM 789 C C . SER A 1 97 ? -5.396 -8.327 3.386 1.00 94.44 97 SER A C 1
ATOM 791 O O . SER A 1 97 ? -5.871 -9.028 4.278 1.00 94.44 97 SER A O 1
ATOM 793 N N . ILE A 1 98 ? -5.456 -6.993 3.421 1.00 96.75 98 ILE A N 1
ATOM 794 C CA . ILE A 1 98 ? -6.064 -6.242 4.524 1.00 96.75 98 ILE A CA 1
ATOM 795 C C . ILE A 1 98 ? -7.542 -6.602 4.686 1.00 96.75 98 ILE A C 1
ATOM 797 O O . ILE A 1 98 ? -7.980 -6.893 5.799 1.00 96.75 98 ILE A O 1
ATOM 801 N N . ARG A 1 99 ? -8.298 -6.641 3.579 1.00 96.31 99 ARG A N 1
ATOM 802 C CA . ARG A 1 99 ? -9.721 -7.009 3.586 1.00 96.31 99 ARG A CA 1
ATOM 803 C C . ARG A 1 99 ? -9.949 -8.432 4.103 1.00 96.31 99 ARG A C 1
ATOM 805 O O . ARG A 1 99 ? -10.982 -8.705 4.696 1.00 96.31 99 ARG A O 1
ATOM 812 N N . THR A 1 100 ? -8.980 -9.324 3.915 1.00 94.56 100 THR A N 1
ATOM 813 C CA . THR A 1 100 ? -9.042 -10.708 4.404 1.00 94.56 100 THR A CA 1
ATOM 814 C C . THR A 1 100 ? -8.702 -10.822 5.892 1.00 94.56 100 THR A C 1
ATOM 816 O O . THR A 1 100 ? -9.286 -11.639 6.605 1.00 94.56 100 THR A O 1
ATOM 819 N N . VAL A 1 101 ? -7.737 -10.034 6.369 1.00 95.94 101 VAL A N 1
ATOM 820 C CA . VAL A 1 101 ? -7.189 -10.149 7.727 1.00 95.94 101 VAL A CA 1
ATOM 821 C C . VAL A 1 101 ? -8.021 -9.385 8.755 1.00 95.94 101 VAL A C 1
ATOM 823 O O . VAL A 1 101 ? -8.284 -9.919 9.832 1.00 95.94 101 VAL A O 1
ATOM 826 N N . LEU A 1 102 ? -8.470 -8.168 8.435 1.00 95.69 102 LEU A N 1
ATOM 827 C CA . LEU A 1 102 ? -9.179 -7.313 9.391 1.00 95.69 102 LEU A CA 1
ATOM 828 C C . LEU A 1 102 ? -10.443 -7.957 9.989 1.00 95.69 102 LEU A C 1
ATOM 830 O O . LEU A 1 102 ? -10.544 -7.968 11.216 1.00 95.69 102 LEU A O 1
ATOM 834 N N . PRO A 1 103 ? -11.360 -8.559 9.201 1.00 95.88 103 PRO A N 1
ATOM 835 C CA . PRO A 1 103 ? -12.570 -9.176 9.750 1.00 95.88 103 PRO A CA 1
ATOM 836 C C . PRO A 1 103 ? -12.273 -10.279 10.772 1.00 95.88 103 PRO A C 1
ATOM 838 O O . PRO A 1 103 ? -13.009 -10.455 11.738 1.00 95.88 103 PRO A O 1
ATOM 841 N N . ARG A 1 104 ? -11.149 -10.991 10.609 1.00 95.94 104 ARG A N 1
ATOM 842 C CA . ARG A 1 104 ? -10.733 -12.072 11.515 1.00 95.94 104 ARG A CA 1
ATOM 843 C C . ARG A 1 104 ? -10.229 -11.549 12.856 1.00 95.94 104 ARG A C 1
ATOM 845 O O . ARG A 1 104 ? -10.507 -12.163 13.881 1.00 95.94 104 ARG A O 1
ATOM 852 N N . ILE A 1 105 ? -9.500 -10.434 12.845 1.00 96.25 105 ILE A N 1
ATOM 853 C CA . ILE A 1 105 ? -8.990 -9.791 14.065 1.00 96.25 105 ILE A CA 1
ATOM 854 C C . ILE A 1 105 ? -10.150 -9.140 14.822 1.00 96.25 105 ILE A C 1
ATOM 856 O O . ILE A 1 105 ? -10.336 -9.390 16.009 1.00 96.25 105 ILE A O 1
ATOM 860 N N . TRP A 1 106 ? -10.968 -8.361 14.110 1.00 96.25 106 TRP A N 1
ATOM 861 C CA . TRP A 1 106 ? -12.050 -7.558 14.685 1.00 96.25 106 TRP A CA 1
ATOM 862 C C . TRP A 1 106 ? -13.343 -8.340 14.927 1.00 96.25 106 TRP A C 1
ATOM 864 O O . TRP A 1 106 ? -14.250 -7.828 15.574 1.00 96.25 106 TRP A O 1
ATOM 874 N N . ARG A 1 107 ? -13.417 -9.592 14.452 1.00 95.25 107 ARG A N 1
ATOM 875 C CA . ARG A 1 107 ? -14.576 -10.490 14.589 1.00 95.25 107 ARG A CA 1
ATOM 876 C C . ARG A 1 107 ? -15.866 -9.887 14.018 1.00 95.25 107 ARG A C 1
ATOM 878 O O . ARG A 1 107 ? -16.941 -10.060 14.585 1.00 95.25 107 ARG A O 1
ATOM 885 N N . VAL A 1 108 ? -15.738 -9.199 12.887 1.00 94.12 108 VAL A N 1
ATOM 886 C CA . VAL A 1 108 ? -16.840 -8.588 12.124 1.00 94.12 108 VAL A CA 1
ATOM 887 C C . VAL A 1 108 ? -17.036 -9.329 10.797 1.00 94.12 108 VAL A C 1
ATOM 889 O O . VAL A 1 108 ? -16.099 -9.991 10.341 1.00 94.12 108 VAL A O 1
ATOM 892 N N . PRO A 1 109 ? -18.217 -9.258 10.160 1.00 91.62 109 PRO A N 1
ATOM 893 C CA . PRO A 1 109 ? -18.463 -9.957 8.898 1.00 91.62 109 PRO A CA 1
ATOM 894 C C . PRO A 1 109 ? -17.742 -9.318 7.699 1.00 91.62 109 PRO A C 1
ATOM 896 O O . PRO A 1 109 ? -17.291 -10.045 6.813 1.00 91.62 109 PRO A O 1
ATOM 899 N N . ASP A 1 110 ? -17.591 -7.989 7.671 1.00 92.44 110 ASP A N 1
ATOM 900 C CA . ASP A 1 110 ? -16.911 -7.260 6.592 1.00 92.44 110 ASP A CA 1
ATOM 901 C C . ASP A 1 110 ? -15.996 -6.154 7.146 1.00 92.44 110 ASP A C 1
ATOM 903 O O . ASP A 1 110 ? -16.286 -5.506 8.149 1.00 92.44 110 ASP A O 1
ATOM 907 N N . ALA A 1 111 ? -14.880 -5.910 6.460 1.00 93.69 111 ALA A N 1
ATOM 908 C CA . ALA A 1 111 ? -13.925 -4.862 6.797 1.00 93.69 111 ALA A CA 1
ATOM 909 C C . ALA A 1 111 ? -14.508 -3.452 6.597 1.00 93.69 111 ALA A C 1
ATOM 911 O O . ALA A 1 111 ? -14.056 -2.520 7.254 1.00 93.69 111 ALA A O 1
ATOM 912 N N . GLU A 1 112 ? -15.508 -3.280 5.723 1.00 93.25 112 GLU A N 1
ATOM 913 C CA . GLU A 1 112 ? -16.154 -1.978 5.451 1.00 93.25 112 GLU A CA 1
ATOM 914 C C . GLU A 1 112 ? -16.873 -1.371 6.671 1.00 93.25 112 GLU A C 1
ATOM 916 O O . GLU A 1 112 ? -17.117 -0.157 6.731 1.00 93.25 112 GLU A O 1
ATOM 921 N N . GLU A 1 113 ? -17.183 -2.203 7.666 1.00 91.06 113 GLU A N 1
ATOM 922 C CA . GLU A 1 113 ? -17.777 -1.777 8.934 1.00 91.06 113 GLU A CA 1
ATOM 923 C C . GLU A 1 113 ? -16.763 -1.071 9.849 1.00 91.06 113 GLU A C 1
ATOM 925 O O . GLU A 1 113 ? -17.153 -0.313 10.735 1.00 91.06 113 GLU A O 1
ATOM 930 N N . LEU A 1 114 ? -15.459 -1.258 9.616 1.00 94.00 114 LEU A N 1
ATOM 931 C CA . LEU A 1 114 ? -14.396 -0.776 10.496 1.00 94.00 114 LEU A CA 1
ATOM 932 C C . LEU A 1 114 ? -13.953 0.652 10.142 1.00 94.00 114 LEU A C 1
ATOM 934 O O . LEU A 1 114 ? -13.557 0.933 9.006 1.00 94.00 114 LEU A O 1
ATOM 938 N N . SER A 1 115 ? -13.903 1.538 11.145 1.00 93.25 115 SER A N 1
ATOM 939 C CA . SER A 1 115 ? -13.299 2.882 11.043 1.00 93.25 115 SER A CA 1
ATOM 940 C C . SER A 1 115 ? -11.864 2.802 10.508 1.00 93.25 115 SER A C 1
ATOM 942 O O . SER A 1 115 ? -11.509 3.477 9.540 1.00 93.25 115 SER A O 1
ATOM 944 N N . LEU A 1 116 ? -11.069 1.873 11.045 1.00 95.38 116 LEU A N 1
ATOM 945 C CA . LEU A 1 116 ? -9.689 1.632 10.630 1.00 95.38 116 LEU A CA 1
ATOM 946 C C . LEU A 1 116 ? -9.564 1.285 9.137 1.00 95.38 116 LEU A C 1
ATOM 948 O O . LEU A 1 116 ? -8.660 1.775 8.458 1.00 95.38 116 LEU A O 1
ATOM 952 N N . TYR A 1 117 ? -10.491 0.499 8.580 1.00 96.75 117 TYR A N 1
ATOM 953 C CA . TYR A 1 117 ? -10.469 0.185 7.148 1.00 96.75 117 TYR A CA 1
ATOM 954 C C . TYR A 1 117 ? -10.815 1.404 6.282 1.00 96.75 117 TYR A C 1
ATOM 956 O O . TYR A 1 117 ? -10.231 1.593 5.212 1.00 96.75 117 TYR A O 1
ATOM 964 N N . ARG A 1 118 ? -11.702 2.291 6.752 1.00 95.00 118 ARG A N 1
ATOM 965 C CA . ARG A 1 118 ? -11.982 3.573 6.081 1.00 95.00 118 ARG A CA 1
ATOM 966 C C . ARG A 1 118 ? -10.752 4.478 6.074 1.00 95.00 118 ARG A C 1
ATOM 968 O O . ARG A 1 118 ? -10.454 5.083 5.040 1.00 95.00 118 ARG A O 1
ATOM 975 N N . ILE A 1 119 ? -9.994 4.512 7.173 1.00 95.44 119 ILE A N 1
ATOM 976 C CA . ILE A 1 119 ? -8.697 5.201 7.244 1.00 95.44 119 ILE A CA 1
ATOM 977 C C . ILE A 1 119 ? -7.733 4.608 6.203 1.00 95.44 119 ILE A C 1
ATOM 979 O O . ILE A 1 119 ? -7.162 5.353 5.404 1.00 95.44 119 ILE A O 1
ATOM 983 N N . PHE A 1 120 ? -7.614 3.279 6.117 1.00 97.38 120 PHE A N 1
ATOM 984 C CA . PHE A 1 120 ? -6.778 2.628 5.101 1.00 97.38 120 PHE A CA 1
ATOM 985 C C . PHE A 1 120 ? -7.213 2.958 3.670 1.00 97.38 120 PHE A C 1
ATOM 987 O O . PHE A 1 120 ? -6.367 3.245 2.826 1.00 97.38 120 PHE A O 1
ATOM 994 N N . ASN A 1 121 ? -8.516 2.998 3.382 1.00 96.62 121 ASN A N 1
ATOM 995 C CA . ASN A 1 121 ? -9.029 3.406 2.072 1.00 96.62 121 ASN A CA 1
ATOM 996 C C . ASN A 1 121 ? -8.623 4.844 1.710 1.00 96.62 121 ASN A C 1
ATOM 998 O O . ASN A 1 121 ? -8.239 5.102 0.566 1.00 96.62 121 ASN A O 1
ATOM 1002 N N . ARG A 1 122 ? -8.641 5.776 2.673 1.00 95.31 122 ARG A N 1
ATOM 1003 C CA . ARG A 1 122 ? -8.137 7.146 2.468 1.00 95.31 122 ARG A CA 1
ATOM 1004 C C . ARG A 1 122 ? -6.647 7.143 2.123 1.00 95.31 122 ARG A C 1
ATOM 1006 O O . ARG A 1 122 ? -6.247 7.848 1.196 1.00 95.31 122 ARG A O 1
ATOM 1013 N N . VAL A 1 123 ? -5.850 6.321 2.808 1.00 96.69 123 VAL A N 1
ATOM 1014 C CA . VAL A 1 123 ? -4.418 6.154 2.513 1.00 96.69 123 VAL A CA 1
ATOM 1015 C C . VAL A 1 123 ? -4.214 5.577 1.110 1.00 96.69 123 VAL A C 1
ATOM 1017 O O . VAL A 1 123 ? -3.510 6.192 0.316 1.00 96.69 123 VAL A O 1
ATOM 1020 N N . PHE A 1 124 ? -4.880 4.480 0.737 1.00 97.75 124 PHE A N 1
ATOM 1021 C CA . PHE A 1 124 ? -4.780 3.904 -0.614 1.00 97.75 124 PHE A CA 1
ATOM 1022 C C . PHE A 1 124 ? -5.126 4.915 -1.712 1.00 97.75 124 PHE A C 1
ATOM 1024 O O . PHE A 1 124 ? -4.394 5.050 -2.694 1.00 97.75 124 PHE A O 1
ATOM 1031 N N . ASN A 1 125 ? -6.208 5.675 -1.528 1.00 96.25 125 ASN A N 1
ATOM 1032 C CA . ASN A 1 125 ? -6.601 6.722 -2.469 1.00 96.25 125 ASN A CA 1
ATOM 1033 C C . ASN A 1 125 ? -5.535 7.820 -2.571 1.00 96.25 125 ASN A C 1
ATOM 1035 O O . ASN A 1 125 ? -5.240 8.295 -3.669 1.00 96.25 125 ASN A O 1
ATOM 1039 N N . ARG A 1 126 ? -4.917 8.198 -1.446 1.00 95.38 126 ARG A N 1
ATOM 1040 C CA . ARG A 1 126 ? -3.815 9.163 -1.425 1.00 95.38 126 ARG A CA 1
ATOM 1041 C C . ARG A 1 126 ? -2.567 8.631 -2.124 1.00 95.38 126 ARG A C 1
ATOM 1043 O O . ARG A 1 126 ? -1.923 9.396 -2.832 1.00 95.38 126 ARG A O 1
ATOM 1050 N N . LEU A 1 127 ? -2.243 7.350 -1.974 1.00 96.75 127 LEU A N 1
ATOM 1051 C CA . LEU A 1 127 ? -1.098 6.720 -2.637 1.00 96.75 127 LEU A CA 1
ATOM 1052 C C . LEU A 1 127 ? -1.266 6.666 -4.167 1.00 96.75 127 LEU A C 1
ATOM 1054 O O . LEU A 1 127 ? -0.294 6.851 -4.897 1.00 96.75 127 LEU A O 1
ATOM 1058 N N . LEU A 1 128 ? -2.494 6.487 -4.664 1.00 96.38 128 LEU A N 1
ATOM 1059 C CA . LEU A 1 128 ? -2.808 6.535 -6.103 1.00 96.38 128 LEU A CA 1
ATOM 1060 C C . LEU A 1 128 ? -2.967 7.948 -6.661 1.00 96.38 128 LEU A C 1
ATOM 1062 O O . LEU A 1 128 ? -3.116 8.113 -7.876 1.00 96.38 128 LEU A O 1
ATOM 1066 N N . TRP A 1 129 ? -2.967 8.966 -5.803 1.00 93.44 129 TRP A N 1
ATOM 1067 C CA . TRP A 1 129 ? -3.198 10.338 -6.227 1.00 93.44 129 TRP A CA 1
ATOM 1068 C C . TRP A 1 129 ? -2.169 10.791 -7.266 1.00 93.44 129 TRP A C 1
ATOM 1070 O O . TRP A 1 129 ? -0.996 10.415 -7.203 1.00 93.44 129 TRP A O 1
ATOM 1080 N N . SER A 1 130 ? -2.635 11.613 -8.213 1.00 93.50 130 SER A N 1
ATOM 1081 C CA . SER A 1 130 ? -1.845 12.124 -9.338 1.00 93.50 130 SER A CA 1
ATOM 1082 C C . SER A 1 130 ? -1.092 11.000 -10.067 1.00 93.50 130 SER A C 1
ATOM 1084 O O . SER A 1 130 ? 0.123 11.031 -10.212 1.00 93.50 130 SER A O 1
ATOM 1086 N N . HIS A 1 131 ? -1.823 9.950 -10.456 1.00 93.75 131 HIS A N 1
ATOM 1087 C CA . HIS A 1 131 ? -1.288 8.790 -11.186 1.00 93.75 131 HIS A CA 1
ATOM 1088 C C . HIS A 1 131 ? -0.117 8.109 -10.456 1.00 93.75 131 HIS A C 1
ATOM 1090 O O . HIS A 1 131 ? 0.954 7.886 -11.019 1.00 93.75 131 HIS A O 1
ATOM 1096 N N . GLY A 1 132 ? -0.317 7.813 -9.168 1.00 94.56 132 GLY A N 1
ATOM 1097 C CA . GLY A 1 132 ? 0.656 7.086 -8.350 1.00 94.56 132 GLY A CA 1
ATOM 1098 C C . GLY A 1 132 ? 1.774 7.945 -7.755 1.00 94.56 132 GLY A C 1
ATOM 1099 O O . GLY A 1 132 ? 2.626 7.415 -7.036 1.00 94.56 132 GLY A O 1
ATOM 1100 N N . GLN A 1 133 ? 1.780 9.262 -7.983 1.00 93.88 133 GLN A N 1
ATOM 1101 C CA . GLN A 1 133 ? 2.764 10.159 -7.365 1.00 93.88 133 GLN A CA 1
ATOM 1102 C C . GLN A 1 133 ? 2.720 10.099 -5.837 1.00 93.88 133 GLN A C 1
ATOM 1104 O O . GLN A 1 133 ? 3.765 10.175 -5.203 1.00 93.88 133 GLN A O 1
ATOM 1109 N N . GLY A 1 134 ? 1.544 9.891 -5.236 1.00 94.38 134 GLY A N 1
ATOM 1110 C CA . GLY A 1 134 ? 1.419 9.763 -3.782 1.00 94.38 134 GLY A CA 1
ATOM 1111 C C . GLY A 1 134 ? 2.286 8.646 -3.188 1.00 94.38 134 GLY A C 1
ATOM 1112 O O . GLY A 1 134 ? 3.001 8.876 -2.212 1.00 94.38 134 GLY A O 1
ATOM 1113 N N . LEU A 1 135 ? 2.269 7.453 -3.795 1.00 95.75 135 LEU A N 1
ATOM 1114 C CA . LEU A 1 135 ? 3.143 6.348 -3.399 1.00 95.75 135 LEU A CA 1
ATOM 1115 C C . LEU A 1 135 ? 4.604 6.675 -3.696 1.00 95.75 135 LEU A C 1
ATOM 1117 O O . LEU A 1 135 ? 5.458 6.452 -2.843 1.00 95.75 135 LEU A O 1
ATOM 1121 N N . TRP A 1 136 ? 4.898 7.231 -4.872 1.00 95.19 136 TRP A N 1
ATOM 1122 C CA . TRP A 1 136 ? 6.270 7.565 -5.247 1.00 95.19 136 TRP A CA 1
ATOM 1123 C C . TRP A 1 136 ? 6.920 8.547 -4.267 1.00 95.19 136 TRP A C 1
ATOM 1125 O O . TRP A 1 136 ? 8.026 8.302 -3.793 1.00 95.19 136 TRP A O 1
ATOM 1135 N N . SER A 1 137 ? 6.211 9.611 -3.883 1.00 93.06 137 SER A N 1
ATOM 1136 C CA . SER A 1 137 ? 6.697 10.583 -2.901 1.00 93.06 137 SER A CA 1
ATOM 1137 C C . SER A 1 137 ? 7.000 9.951 -1.544 1.00 93.06 137 SER A C 1
ATOM 1139 O O . SER A 1 137 ? 7.873 10.445 -0.841 1.00 93.06 137 SER A O 1
ATOM 1141 N N . SER A 1 138 ? 6.341 8.844 -1.179 1.00 92.94 138 SER A N 1
ATOM 1142 C CA . SER A 1 138 ? 6.622 8.150 0.082 1.00 92.94 138 SER A CA 1
ATOM 1143 C C . SER A 1 138 ? 8.004 7.481 0.121 1.00 92.94 138 SER A C 1
ATOM 1145 O O . SER A 1 138 ? 8.496 7.200 1.211 1.00 92.94 138 SER A O 1
ATOM 1147 N N . PHE A 1 139 ? 8.647 7.233 -1.029 1.00 91.00 139 PHE A N 1
ATOM 1148 C CA . PHE A 1 139 ? 10.027 6.725 -1.108 1.00 91.00 139 PHE A CA 1
ATOM 1149 C C . PHE A 1 139 ? 11.095 7.807 -0.889 1.00 91.00 139 PHE A C 1
ATOM 1151 O O . PHE A 1 139 ? 12.275 7.477 -0.796 1.00 91.00 139 PHE A O 1
ATOM 1158 N N . CYS A 1 140 ? 10.718 9.084 -0.865 1.00 80.81 140 CYS A N 1
ATOM 1159 C CA . CYS A 1 140 ? 11.656 10.187 -0.687 1.00 80.81 140 CYS A CA 1
ATOM 1160 C C . CYS A 1 140 ? 11.716 10.617 0.785 1.00 80.81 140 CYS A C 1
ATOM 1162 O O . CYS A 1 140 ? 10.686 10.694 1.449 1.00 80.81 140 CYS A O 1
ATOM 1164 N N . ASP A 1 141 ? 12.909 10.993 1.254 1.00 65.50 141 ASP A N 1
ATOM 1165 C CA . ASP A 1 141 ? 13.171 11.439 2.637 1.00 65.50 141 ASP A CA 1
ATOM 1166 C C . ASP A 1 141 ? 12.481 12.767 3.001 1.00 65.50 141 ASP A C 1
ATOM 1168 O O . ASP A 1 141 ? 12.490 13.207 4.149 1.00 65.50 141 ASP A O 1
ATOM 1172 N N . SER A 1 142 ? 11.856 13.423 2.022 1.00 57.41 142 SER A N 1
ATOM 1173 C CA . SER A 1 142 ? 11.147 14.695 2.158 1.00 57.41 142 SER A CA 1
ATOM 1174 C C . SER A 1 142 ? 9.762 14.540 2.803 1.00 57.41 142 SER A C 1
ATOM 1176 O O . SER A 1 142 ? 8.795 15.091 2.289 1.00 57.41 142 SER A O 1
ATOM 1178 N N . GLY A 1 143 ? 9.667 13.798 3.909 1.00 53.25 143 GLY A N 1
ATOM 1179 C CA . GLY A 1 143 ? 8.473 13.691 4.753 1.00 53.25 143 GLY A CA 1
ATOM 1180 C C . GLY A 1 143 ? 7.268 13.007 4.091 1.00 53.25 143 GLY A C 1
ATOM 1181 O O . GLY A 1 143 ? 6.907 13.246 2.941 1.00 53.25 143 GLY A O 1
ATOM 1182 N N . SER A 1 144 ? 6.591 12.140 4.835 1.00 59.16 144 SER A N 1
ATOM 1183 C CA . SER A 1 144 ? 5.436 11.355 4.397 1.00 59.16 144 SER A CA 1
ATOM 1184 C C . SER A 1 144 ? 4.236 12.241 3.995 1.00 59.16 144 SER A C 1
ATOM 1186 O O . SER A 1 144 ? 3.290 12.437 4.751 1.00 59.16 144 SER A O 1
ATOM 1188 N N . SER A 1 145 ? 4.219 12.738 2.747 1.00 72.38 145 SER A N 1
ATOM 1189 C CA . SER A 1 145 ? 3.150 13.584 2.164 1.00 72.38 145 SER A CA 1
ATOM 1190 C C . SER A 1 145 ? 1.741 12.992 2.308 1.00 72.38 145 SER A C 1
ATOM 1192 O O . SER A 1 145 ? 0.733 13.707 2.270 1.00 72.38 145 SER A O 1
ATOM 1194 N N . TRP A 1 146 ? 1.644 11.674 2.461 1.00 89.12 146 TRP A N 1
ATOM 1195 C CA . TRP A 1 146 ? 0.375 10.989 2.634 1.00 89.12 146 TRP A CA 1
ATOM 1196 C C . TRP A 1 146 ? -0.250 11.217 4.019 1.00 89.12 146 TRP A C 1
ATOM 1198 O O . TRP A 1 146 ? -1.472 11.220 4.093 1.00 89.12 146 TRP A O 1
ATOM 1208 N N . GLU A 1 147 ? 0.523 11.494 5.076 1.00 90.12 147 GLU A N 1
ATOM 1209 C CA . GLU A 1 147 ? -0.005 11.742 6.433 1.00 90.12 147 GLU A CA 1
ATOM 1210 C C . GLU A 1 147 ? -0.802 13.053 6.512 1.00 90.12 147 GLU A C 1
ATOM 1212 O O . GLU A 1 147 ? -1.741 13.182 7.296 1.00 90.12 147 GLU A O 1
ATOM 1217 N N . SER A 1 148 ? -0.512 14.006 5.617 1.00 88.25 148 SER A N 1
ATOM 1218 C CA . SER A 1 148 ? -1.215 15.296 5.539 1.00 88.25 148 SER A CA 1
ATOM 1219 C C . SER A 1 148 ? -2.729 15.177 5.309 1.00 88.25 148 SER A C 1
ATOM 1221 O O . SER A 1 148 ? -3.467 16.128 5.573 1.00 88.25 148 SER A O 1
ATOM 1223 N N . ILE A 1 149 ? -3.218 14.013 4.858 1.00 89.31 149 ILE A N 1
ATOM 1224 C CA . ILE A 1 149 ? -4.656 13.747 4.700 1.00 89.31 149 ILE A CA 1
ATOM 1225 C C . ILE A 1 149 ? -5.409 13.723 6.033 1.00 89.31 149 ILE A C 1
ATOM 1227 O O . ILE A 1 149 ? -6.637 13.830 6.026 1.00 89.31 149 ILE A O 1
ATOM 1231 N N . PHE A 1 150 ? -4.701 13.570 7.155 1.00 87.88 150 PHE A N 1
ATOM 1232 C CA . PHE A 1 150 ? -5.287 13.564 8.493 1.00 87.88 150 PHE A CA 1
ATOM 1233 C C . PHE A 1 150 ? -5.408 14.971 9.087 1.00 87.88 150 PHE A C 1
ATOM 1235 O O . PHE A 1 150 ? -6.307 15.208 9.882 1.00 87.88 150 PHE A O 1
ATOM 1242 N N . ASN A 1 151 ? -4.627 15.943 8.604 1.00 82.81 151 ASN A N 1
ATOM 1243 C CA . ASN A 1 151 ? -4.676 17.330 9.088 1.00 82.81 151 ASN A CA 1
ATOM 1244 C C . ASN A 1 151 ? -5.933 18.098 8.642 1.00 82.81 151 ASN A C 1
ATOM 1246 O O . ASN A 1 151 ? -6.208 19.180 9.150 1.00 82.81 151 ASN A O 1
ATOM 1250 N N . LYS A 1 152 ? -6.669 17.580 7.649 1.00 73.50 152 LYS A N 1
ATOM 1251 C CA . LYS A 1 152 ? -7.837 18.244 7.038 1.00 73.50 152 LYS A CA 1
ATOM 1252 C C . LYS A 1 152 ? -9.170 17.542 7.332 1.00 73.50 152 LYS A C 1
ATOM 1254 O O . LYS A 1 152 ? -10.182 17.915 6.749 1.00 73.50 152 LYS A O 1
ATOM 1259 N N . GLY A 1 153 ? -9.170 16.491 8.155 1.00 66.62 153 GLY A N 1
ATOM 1260 C CA . GLY A 1 153 ? -10.359 15.683 8.440 1.00 66.62 153 GLY A CA 1
ATOM 1261 C C . GLY A 1 153 ? -10.985 15.997 9.805 1.00 66.62 153 GLY A C 1
ATOM 1262 O O . GLY A 1 153 ? -10.261 16.398 10.709 1.00 66.62 153 GLY A O 1
ATOM 1263 N N . PRO A 1 154 ? -12.302 15.774 9.979 1.00 68.88 154 PRO A N 1
ATOM 1264 C CA . PRO A 1 154 ? -12.964 15.901 11.282 1.00 68.88 154 PRO A CA 1
ATOM 1265 C C . PRO A 1 154 ? -12.612 14.756 12.250 1.00 68.88 154 PRO A C 1
ATOM 1267 O O . PRO A 1 154 ? -12.764 14.896 13.457 1.00 68.88 154 PRO A O 1
ATOM 1270 N N . GLU A 1 155 ? -12.154 13.617 11.724 1.00 73.94 155 GLU A N 1
ATOM 1271 C CA . GLU A 1 155 ? -11.793 12.427 12.496 1.00 73.94 155 GLU A CA 1
ATOM 1272 C C . GLU A 1 155 ? -10.299 12.452 12.842 1.00 73.94 155 GLU A C 1
ATOM 1274 O O . GLU A 1 155 ? -9.444 12.396 11.949 1.00 73.94 155 GLU A O 1
ATOM 1279 N N . VAL A 1 156 ? -9.997 12.547 14.139 1.00 83.25 156 VAL A N 1
ATOM 1280 C CA . VAL A 1 156 ? -8.629 12.520 14.665 1.00 83.25 156 VAL A CA 1
ATOM 1281 C C . VAL A 1 156 ? -8.125 11.080 14.655 1.00 83.25 156 VAL A C 1
ATOM 1283 O O . VAL A 1 156 ? -8.642 10.230 15.375 1.00 83.25 156 VAL A O 1
ATOM 1286 N N . VAL A 1 157 ? -7.098 10.814 13.848 1.00 90.81 157 VAL A N 1
ATOM 1287 C CA . VAL A 1 157 ? -6.443 9.503 13.788 1.00 90.81 157 VAL A CA 1
ATOM 1288 C C . VAL A 1 157 ? -5.546 9.328 15.007 1.00 90.81 157 VAL A C 1
ATOM 1290 O O . VAL A 1 157 ? -4.703 10.180 15.292 1.00 90.81 157 VAL A O 1
ATOM 1293 N N . THR A 1 158 ? -5.714 8.223 15.732 1.00 93.00 158 THR A N 1
ATOM 1294 C CA . THR A 1 158 ? -4.891 7.944 16.915 1.00 93.00 158 THR A CA 1
ATOM 1295 C C . THR A 1 158 ? -3.450 7.594 16.512 1.00 93.00 158 THR A C 1
ATOM 1297 O O . THR A 1 158 ? -3.216 7.107 15.401 1.00 93.00 158 THR A O 1
ATOM 1300 N N . PRO A 1 159 ? -2.453 7.765 17.403 1.00 93.81 159 PRO A N 1
ATOM 1301 C CA . PRO A 1 159 ? -1.072 7.371 17.110 1.00 93.81 159 PRO A CA 1
ATOM 1302 C C . PRO A 1 159 ? -0.933 5.898 16.697 1.00 93.81 159 PRO A C 1
ATOM 1304 O O . PRO A 1 159 ? -0.112 5.559 15.848 1.00 93.81 159 PRO A O 1
ATOM 1307 N N . LEU A 1 160 ? -1.766 5.019 17.257 1.00 95.31 160 LEU A N 1
ATOM 1308 C CA . LEU A 1 160 ? -1.760 3.592 16.954 1.00 95.31 160 LEU A CA 1
ATOM 1309 C C . LEU A 1 160 ? -2.345 3.288 15.563 1.00 95.31 160 LEU A C 1
ATOM 1311 O O . LEU A 1 160 ? -1.777 2.502 14.799 1.00 95.31 160 LEU A O 1
ATOM 1315 N N . GLN A 1 161 ? -3.437 3.961 15.189 1.00 95.88 161 GLN A N 1
ATOM 1316 C CA . GLN A 1 161 ? -3.986 3.897 13.832 1.00 95.88 161 GLN A CA 1
ATOM 1317 C C . GLN A 1 161 ? -2.988 4.455 12.803 1.00 95.88 161 GLN A C 1
ATOM 1319 O O . GLN A 1 161 ? -2.835 3.891 11.715 1.00 95.88 161 GLN A O 1
ATOM 1324 N N . LEU A 1 162 ? -2.250 5.517 13.151 1.00 95.38 162 LEU A N 1
ATOM 1325 C CA . LEU A 1 162 ? -1.190 6.071 12.307 1.00 95.38 162 LEU A CA 1
ATOM 1326 C C . LEU A 1 162 ? -0.056 5.061 12.086 1.00 95.38 162 LEU A C 1
ATOM 1328 O O . LEU A 1 162 ? 0.367 4.878 10.945 1.00 95.38 162 LEU A O 1
ATOM 1332 N N . GLN A 1 163 ? 0.383 4.342 13.124 1.00 96.94 163 GLN A N 1
ATOM 1333 C CA . GLN A 1 163 ? 1.376 3.268 12.975 1.00 96.94 163 GLN A CA 1
ATOM 1334 C C . GLN A 1 163 ? 0.883 2.147 12.049 1.00 96.94 163 GLN A C 1
ATOM 1336 O O . GLN A 1 163 ? 1.654 1.627 11.236 1.00 96.94 163 GLN A O 1
ATOM 1341 N N . CYS A 1 164 ? -0.409 1.802 12.108 1.00 98.06 164 CYS A N 1
ATOM 1342 C CA . CYS A 1 164 ? -1.002 0.860 11.157 1.00 98.06 164 CYS A CA 1
ATOM 1343 C C . CYS A 1 164 ? -0.907 1.387 9.719 1.00 98.06 164 CYS A C 1
ATOM 1345 O O . CYS A 1 164 ? -0.537 0.644 8.810 1.00 98.06 164 CYS A O 1
ATOM 1347 N N . CYS A 1 165 ? -1.187 2.676 9.511 1.00 97.31 165 CYS A N 1
ATOM 1348 C CA . CYS A 1 165 ? -1.072 3.316 8.202 1.00 97.31 165 CYS A CA 1
ATOM 1349 C C . CYS A 1 165 ? 0.378 3.367 7.703 1.00 97.31 165 CYS A C 1
ATOM 1351 O O . CYS A 1 165 ? 0.627 3.100 6.533 1.00 97.31 165 CYS A O 1
ATOM 1353 N N . GLN A 1 166 ? 1.347 3.652 8.575 1.00 96.31 166 GLN A N 1
ATOM 1354 C CA . GLN A 1 166 ? 2.768 3.641 8.220 1.00 96.31 166 GLN A CA 1
ATOM 1355 C C . GLN A 1 166 ? 3.202 2.252 7.749 1.00 96.31 166 GLN A C 1
ATOM 1357 O O . GLN A 1 166 ? 3.810 2.119 6.685 1.00 96.31 166 GLN A O 1
ATOM 1362 N N . ARG A 1 167 ? 2.813 1.197 8.478 1.00 97.56 167 ARG A N 1
ATOM 1363 C CA . ARG A 1 167 ? 3.101 -0.177 8.052 1.00 97.56 167 ARG A CA 1
ATOM 1364 C C . ARG A 1 167 ? 2.381 -0.544 6.752 1.00 97.56 167 ARG A C 1
ATOM 1366 O O . ARG A 1 167 ? 2.973 -1.216 5.911 1.00 97.56 167 ARG A O 1
ATOM 1373 N N . LEU A 1 168 ? 1.146 -0.077 6.558 1.00 97.94 168 LEU A N 1
ATOM 1374 C CA . LEU A 1 168 ? 0.397 -0.251 5.311 1.00 97.94 168 LEU A CA 1
ATOM 1375 C C . LEU A 1 168 ? 1.132 0.366 4.114 1.00 97.94 168 LEU A C 1
ATOM 1377 O O . LEU A 1 168 ? 1.254 -0.273 3.070 1.00 97.94 168 LEU A O 1
ATOM 1381 N N . VAL A 1 169 ? 1.634 1.594 4.257 1.00 97.44 169 VAL A N 1
ATOM 1382 C CA . VAL A 1 169 ? 2.409 2.269 3.207 1.00 97.44 169 VAL A CA 1
ATOM 1383 C C . VAL A 1 169 ? 3.694 1.506 2.914 1.00 97.44 169 VAL A C 1
ATOM 1385 O O . VAL A 1 169 ? 4.031 1.324 1.746 1.00 97.44 169 VAL A O 1
ATOM 1388 N N . GLU A 1 170 ? 4.365 0.983 3.940 1.00 96.69 170 GLU A N 1
ATOM 1389 C CA . GLU A 1 170 ? 5.552 0.152 3.747 1.00 96.69 170 GLU A CA 1
ATOM 1390 C C . GLU A 1 170 ? 5.235 -1.140 2.977 1.00 96.69 170 GLU A C 1
ATOM 1392 O O . GLU A 1 170 ? 5.931 -1.474 2.025 1.00 96.69 170 GLU A O 1
ATOM 1397 N N . LEU A 1 171 ? 4.123 -1.819 3.280 1.00 97.69 171 LEU A N 1
ATOM 1398 C CA . LEU A 1 171 ? 3.659 -2.966 2.485 1.00 97.69 171 LEU A CA 1
ATOM 1399 C C . LEU A 1 171 ? 3.406 -2.588 1.017 1.00 97.69 171 LEU A C 1
ATOM 1401 O O . LEU A 1 171 ? 3.726 -3.355 0.111 1.00 97.69 171 LEU A O 1
ATOM 1405 N N . CYS A 1 172 ? 2.861 -1.397 0.761 1.00 98.00 172 CYS A N 1
ATOM 1406 C CA . CYS A 1 172 ? 2.631 -0.900 -0.596 1.00 98.00 172 CYS A CA 1
ATOM 1407 C C . CYS A 1 172 ? 3.942 -0.632 -1.347 1.00 98.00 172 CYS A C 1
ATOM 1409 O O . CYS A 1 172 ? 4.051 -0.964 -2.529 1.00 98.00 172 CYS A O 1
ATOM 1411 N N . LYS A 1 173 ? 4.947 -0.072 -0.663 1.00 97.31 173 LYS A N 1
ATOM 1412 C CA . LYS A 1 173 ? 6.297 0.114 -1.210 1.00 97.31 173 LYS A CA 1
ATOM 1413 C C . LYS A 1 173 ? 6.935 -1.225 -1.560 1.00 97.31 173 LYS A C 1
ATOM 1415 O O . LYS A 1 173 ? 7.332 -1.425 -2.705 1.00 97.31 173 LYS A O 1
ATOM 1420 N N . GLN A 1 174 ? 6.954 -2.153 -0.606 1.00 97.12 174 GLN A N 1
ATOM 1421 C CA . GLN A 1 174 ? 7.461 -3.514 -0.782 1.00 97.12 174 GLN A CA 1
ATOM 1422 C C . GLN A 1 174 ? 6.776 -4.203 -1.969 1.00 97.12 174 GLN A C 1
ATOM 1424 O O . GLN A 1 174 ? 7.441 -4.787 -2.824 1.00 97.12 174 GLN A O 1
ATOM 1429 N N . CYS A 1 175 ? 5.454 -4.049 -2.092 1.00 97.75 175 CYS A N 1
ATOM 1430 C CA . CYS A 1 175 ? 4.695 -4.610 -3.202 1.00 97.75 175 CYS A CA 1
ATOM 1431 C C . CYS A 1 175 ? 5.113 -4.032 -4.553 1.00 97.75 175 CYS A C 1
ATOM 1433 O O . CYS A 1 175 ? 5.279 -4.787 -5.510 1.00 97.75 175 CYS A O 1
ATOM 1435 N N . LEU A 1 176 ? 5.336 -2.720 -4.645 1.00 97.69 176 LEU A N 1
ATOM 1436 C CA . LEU A 1 176 ? 5.858 -2.118 -5.867 1.00 97.69 176 LEU A CA 1
ATOM 1437 C C . LEU A 1 176 ? 7.226 -2.703 -6.247 1.00 97.69 176 LEU A C 1
ATOM 1439 O O . LEU A 1 176 ? 7.434 -3.035 -7.414 1.00 97.69 176 LEU A O 1
ATOM 1443 N N . LEU A 1 177 ? 8.140 -2.854 -5.286 1.00 97.31 177 LEU A N 1
ATOM 1444 C CA . LEU A 1 177 ? 9.489 -3.365 -5.548 1.00 97.31 177 LEU A CA 1
ATOM 1445 C C . LEU A 1 177 ? 9.473 -4.825 -6.022 1.00 97.31 177 LEU A C 1
ATOM 1447 O O . LEU A 1 177 ? 10.135 -5.155 -7.008 1.00 97.31 177 LEU A O 1
ATOM 1451 N N . VAL A 1 178 ? 8.654 -5.671 -5.393 1.00 95.81 178 VAL A N 1
ATOM 1452 C CA . VAL A 1 178 ? 8.447 -7.069 -5.806 1.00 95.81 178 VAL A CA 1
ATOM 1453 C C . VAL A 1 178 ? 7.885 -7.142 -7.226 1.00 95.81 178 VAL A C 1
ATOM 1455 O O . VAL A 1 178 ? 8.425 -7.860 -8.070 1.00 95.81 178 VAL A O 1
ATOM 1458 N N . VAL A 1 179 ? 6.841 -6.360 -7.528 1.00 95.12 179 VAL A N 1
ATOM 1459 C CA . VAL A 1 179 ? 6.213 -6.343 -8.860 1.00 95.12 179 VAL A CA 1
ATOM 1460 C C . VAL A 1 179 ? 7.177 -5.825 -9.928 1.00 95.12 179 VAL A C 1
ATOM 1462 O O . VAL A 1 179 ? 7.260 -6.396 -11.022 1.00 95.12 179 VAL A O 1
ATOM 1465 N N . TYR A 1 180 ? 7.930 -4.769 -9.619 1.00 95.75 180 TYR A N 1
ATOM 1466 C CA . TYR A 1 180 ? 8.990 -4.257 -10.481 1.00 95.75 180 TYR A CA 1
ATOM 1467 C C . TYR A 1 180 ? 10.004 -5.357 -10.800 1.00 95.75 180 TYR A C 1
ATOM 1469 O O . TYR A 1 180 ? 10.236 -5.653 -11.975 1.00 95.75 180 TYR A O 1
ATOM 1477 N N . LYS A 1 181 ? 10.558 -6.005 -9.769 1.00 93.94 181 LYS A N 1
ATOM 1478 C CA . LYS A 1 181 ? 11.620 -6.994 -9.942 1.00 93.94 181 LYS A CA 1
ATOM 1479 C C . LYS A 1 181 ? 11.137 -8.205 -10.730 1.00 93.94 181 LYS A C 1
ATOM 1481 O O . LYS A 1 181 ? 11.791 -8.587 -11.699 1.00 93.94 181 LYS A O 1
ATOM 1486 N N . TYR A 1 182 ? 9.956 -8.729 -10.414 1.00 91.25 182 TYR A N 1
ATOM 1487 C CA . TYR A 1 182 ? 9.375 -9.835 -11.172 1.00 91.25 182 TYR A CA 1
ATOM 1488 C C . TYR A 1 182 ? 9.186 -9.466 -12.642 1.00 91.25 182 TYR A C 1
ATOM 1490 O O . TYR A 1 182 ? 9.531 -10.247 -13.526 1.00 91.25 182 TYR A O 1
ATOM 1498 N N . THR A 1 183 ? 8.679 -8.266 -12.937 1.00 89.44 183 THR A N 1
ATOM 1499 C CA . THR A 1 183 ? 8.473 -7.834 -14.328 1.00 89.44 183 THR A CA 1
ATOM 1500 C C . THR A 1 183 ? 9.797 -7.703 -15.082 1.00 89.44 183 THR A C 1
ATOM 1502 O O . THR A 1 183 ? 9.847 -7.954 -16.284 1.00 89.44 183 THR A O 1
ATOM 1505 N N . THR A 1 184 ? 10.876 -7.312 -14.401 1.00 87.94 184 THR A N 1
ATOM 1506 C CA . THR A 1 184 ? 12.208 -7.242 -15.017 1.00 87.94 184 THR A CA 1
ATOM 1507 C C . THR A 1 184 ? 12.864 -8.608 -15.205 1.00 87.94 184 THR A C 1
ATOM 1509 O O . THR A 1 184 ? 13.552 -8.794 -16.201 1.00 87.94 184 THR A O 1
ATOM 1512 N N . GLU A 1 185 ? 12.632 -9.563 -14.300 1.00 84.12 185 GLU A N 1
ATOM 1513 C CA . GLU A 1 185 ? 13.178 -10.924 -14.399 1.00 84.12 185 GLU A CA 1
ATOM 1514 C C . GLU A 1 185 ? 12.442 -11.754 -15.466 1.00 84.12 185 GLU A C 1
ATOM 1516 O O . GLU A 1 185 ? 13.072 -12.462 -16.244 1.00 84.12 185 GLU A O 1
ATOM 1521 N N . THR A 1 186 ? 11.119 -11.605 -15.579 1.00 74.62 186 THR A N 1
ATOM 1522 C CA . THR A 1 186 ? 10.286 -12.368 -16.535 1.00 74.62 186 THR A CA 1
ATOM 1523 C C . THR A 1 186 ? 10.301 -11.837 -17.968 1.00 74.62 186 THR A C 1
ATOM 1525 O O . THR A 1 186 ? 9.842 -12.517 -18.879 1.00 74.62 186 THR A O 1
ATOM 1528 N N . ARG A 1 187 ? 10.825 -10.628 -18.206 1.00 62.47 187 ARG A N 1
ATOM 1529 C CA . ARG A 1 187 ? 10.964 -10.048 -19.557 1.00 62.47 187 ARG A CA 1
ATOM 1530 C C . ARG A 1 187 ? 12.367 -10.224 -20.165 1.00 62.47 187 ARG A C 1
ATOM 1532 O O . ARG A 1 187 ? 12.669 -9.571 -21.163 1.00 62.47 187 ARG A O 1
ATOM 1539 N N . GLY A 1 188 ? 13.221 -11.069 -19.578 1.00 47.34 188 GLY A N 1
ATOM 1540 C CA . GLY A 1 188 ? 14.501 -11.494 -20.167 1.00 47.34 188 GLY A CA 1
ATOM 1541 C C . GLY A 1 188 ? 14.324 -12.410 -21.396 1.00 47.34 188 GLY A C 1
ATOM 1542 O O . GLY A 1 188 ? 13.212 -12.858 -21.664 1.00 47.34 188 GLY A O 1
ATOM 1543 N N . PRO A 1 189 ? 15.392 -12.708 -22.165 1.00 37.97 189 PRO A N 1
ATOM 1544 C CA . PRO A 1 189 ? 15.302 -13.294 -23.513 1.00 37.97 189 PRO A CA 1
ATOM 1545 C C . PRO A 1 189 ? 14.884 -14.777 -23.571 1.00 37.97 189 PRO A C 1
ATOM 1547 O O . PRO A 1 189 ? 14.959 -15.385 -24.635 1.00 37.97 189 PRO A O 1
ATOM 1550 N N . ILE A 1 190 ? 14.431 -15.372 -22.467 1.00 40.47 190 ILE A N 1
ATOM 1551 C CA . ILE A 1 190 ? 13.958 -16.757 -22.425 1.00 40.47 190 ILE A CA 1
ATOM 1552 C C . ILE A 1 190 ? 12.480 -16.738 -22.030 1.00 40.47 190 ILE A C 1
ATOM 1554 O O . ILE A 1 190 ? 12.174 -16.555 -20.860 1.00 40.47 190 ILE A O 1
ATOM 1558 N N . SER A 1 191 ? 11.620 -16.941 -23.037 1.00 36.19 191 SER A N 1
ATOM 1559 C CA . SER A 1 191 ? 10.196 -17.330 -22.987 1.00 36.19 191 SER A CA 1
ATOM 1560 C C . SER A 1 191 ? 9.269 -16.488 -22.092 1.00 36.19 191 SER A C 1
ATOM 1562 O O . SER A 1 191 ? 9.421 -16.388 -20.888 1.00 36.19 191 SER A O 1
ATOM 1564 N N . GLY A 1 192 ? 8.221 -15.854 -22.616 1.00 41.16 192 GLY A N 1
ATOM 1565 C CA . GLY A 1 192 ? 7.132 -16.546 -23.300 1.00 41.16 192 GLY A CA 1
ATOM 1566 C C . GLY A 1 192 ? 6.152 -17.102 -22.259 1.00 41.16 192 GLY A C 1
ATOM 1567 O O . GLY A 1 192 ? 6.401 -18.168 -21.717 1.00 41.16 192 GLY A O 1
ATOM 1568 N N . ILE A 1 193 ? 5.035 -16.383 -22.061 1.00 40.28 193 ILE A N 1
ATOM 1569 C CA . ILE A 1 193 ? 3.861 -16.684 -21.207 1.00 40.28 193 ILE A CA 1
ATOM 1570 C C . ILE A 1 193 ? 3.938 -16.159 -19.761 1.00 40.28 193 ILE A C 1
ATOM 1572 O O . ILE A 1 193 ? 4.736 -16.598 -18.945 1.00 40.28 193 ILE A O 1
ATOM 1576 N N . GLY A 1 194 ? 3.005 -15.251 -19.445 1.00 38.91 194 GLY A N 1
ATOM 1577 C CA . GLY A 1 194 ? 2.577 -14.967 -18.075 1.00 38.91 194 GLY A CA 1
ATOM 1578 C C . GLY A 1 194 ? 1.578 -13.805 -17.958 1.00 38.91 194 GLY A C 1
ATOM 1579 O O . GLY A 1 194 ? 1.977 -12.704 -17.573 1.00 38.91 194 GLY A O 1
ATOM 1580 N N . PRO A 1 195 ? 0.276 -14.003 -18.252 1.00 46.66 195 PRO A N 1
ATOM 1581 C CA . PRO A 1 195 ? -0.801 -13.080 -17.892 1.00 46.66 195 PRO A CA 1
ATOM 1582 C C . PRO A 1 195 ? -1.358 -13.335 -16.470 1.00 46.66 195 PRO A C 1
ATOM 1584 O O . PRO A 1 195 ? -2.518 -13.033 -16.197 1.00 46.66 195 PRO A O 1
ATOM 1587 N N . ASP A 1 196 ? -0.558 -13.862 -15.537 1.00 46.44 196 ASP A N 1
ATOM 1588 C CA . ASP A 1 196 ? -1.094 -14.478 -14.309 1.00 46.44 196 ASP A CA 1
ATOM 1589 C C . ASP A 1 196 ? -1.147 -13.569 -13.071 1.00 46.44 196 ASP A C 1
ATOM 1591 O O . ASP A 1 196 ? -1.761 -13.922 -12.065 1.00 46.44 196 ASP A O 1
ATOM 1595 N N . TRP A 1 197 ? -0.621 -12.343 -13.150 1.00 48.88 197 TRP A N 1
ATOM 1596 C CA . TRP A 1 197 ? -0.734 -11.348 -12.069 1.00 48.88 197 TRP A CA 1
ATOM 1597 C C . TRP A 1 197 ? -2.175 -10.955 -11.722 1.00 48.88 197 TRP A C 1
ATOM 1599 O O . TRP A 1 197 ? -2.433 -10.426 -10.643 1.00 48.88 197 TRP A O 1
ATOM 1609 N N . GLY A 1 198 ? -3.123 -11.180 -12.638 1.00 44.31 198 GLY A N 1
ATOM 1610 C CA . GLY A 1 198 ? -4.546 -10.941 -12.394 1.00 44.31 198 GLY A CA 1
ATOM 1611 C C . GLY A 1 198 ? -5.181 -11.932 -11.413 1.00 44.31 198 GLY A C 1
ATOM 1612 O O . GLY A 1 198 ? -6.249 -11.646 -10.878 1.00 44.31 198 GLY A O 1
ATOM 1613 N N . ASN A 1 199 ? -4.537 -13.072 -11.141 1.00 40.78 199 ASN A N 1
ATOM 1614 C CA . ASN A 1 199 ? -5.018 -14.063 -10.186 1.00 40.78 199 ASN A CA 1
ATOM 1615 C C . ASN A 1 199 ? -4.347 -13.852 -8.820 1.00 40.78 199 ASN A C 1
ATOM 1617 O O . ASN A 1 199 ? -3.364 -14.503 -8.472 1.00 40.78 199 ASN A O 1
ATOM 1621 N N . SER A 1 200 ? -4.958 -12.999 -7.993 1.00 45.03 200 SER A N 1
ATOM 1622 C CA . SER A 1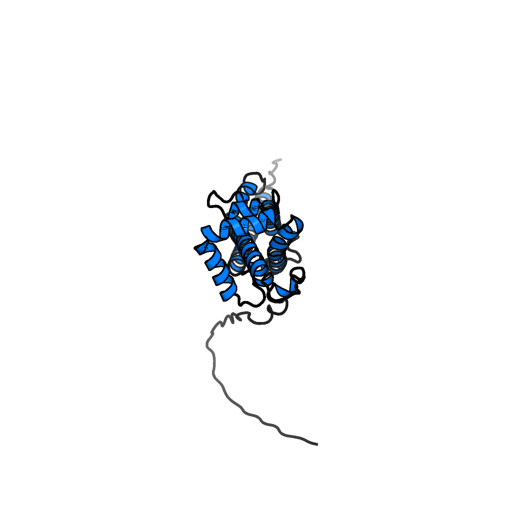 200 ? -4.596 -12.772 -6.578 1.00 45.03 200 SER A CA 1
ATOM 1623 C C . SER A 1 200 ? -4.493 -14.070 -5.742 1.00 45.03 200 SER A C 1
ATOM 1625 O O . SER A 1 200 ? -3.862 -14.084 -4.688 1.00 45.03 200 SER A O 1
ATOM 1627 N N . ARG A 1 201 ? -5.035 -15.189 -6.247 1.00 47.25 201 ARG A N 1
ATOM 1628 C CA . ARG A 1 201 ? -4.994 -16.532 -5.646 1.00 47.25 201 ARG A CA 1
ATOM 1629 C C . ARG A 1 201 ? -3.598 -17.155 -5.527 1.00 47.25 201 ARG A C 1
ATOM 1631 O O . ARG A 1 201 ? -3.447 -18.077 -4.734 1.00 47.25 201 ARG A O 1
ATOM 1638 N N . TYR A 1 2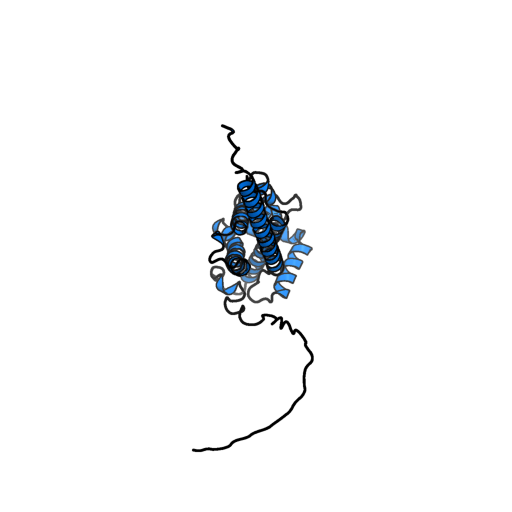02 ? -2.603 -16.667 -6.270 1.00 44.31 202 TYR A N 1
ATOM 1639 C CA . TYR A 1 202 ? -1.233 -17.205 -6.231 1.00 44.31 202 TYR A CA 1
ATOM 1640 C C . TYR A 1 202 ? -0.242 -16.327 -5.453 1.00 44.31 202 TYR A C 1
ATOM 1642 O O . TYR A 1 202 ? 0.906 -16.719 -5.273 1.00 44.31 202 TYR A O 1
ATOM 1650 N N . LEU A 1 203 ? -0.672 -15.150 -4.977 1.00 47.97 203 LEU A N 1
ATOM 1651 C CA . LEU A 1 203 ? 0.195 -14.168 -4.307 1.00 47.97 203 LEU A CA 1
ATOM 1652 C C . LEU A 1 203 ? 0.037 -14.134 -2.782 1.00 47.97 203 LEU A C 1
ATOM 1654 O O . LEU A 1 203 ? 0.743 -13.388 -2.108 1.00 47.97 203 LEU A O 1
ATOM 1658 N N . LEU A 1 204 ? -0.867 -14.940 -2.225 1.00 43.00 204 LEU A N 1
ATOM 1659 C CA . LEU A 1 204 ? -1.121 -15.014 -0.788 1.00 43.00 204 LEU A CA 1
ATOM 1660 C C . LEU A 1 204 ? -0.882 -16.438 -0.278 1.00 43.00 204 LEU A C 1
ATOM 1662 O O . LEU A 1 204 ? -1.092 -17.394 -1.030 1.00 43.00 204 LEU A O 1
ATOM 1666 N N . PRO A 1 205 ? -0.482 -16.618 0.998 1.00 3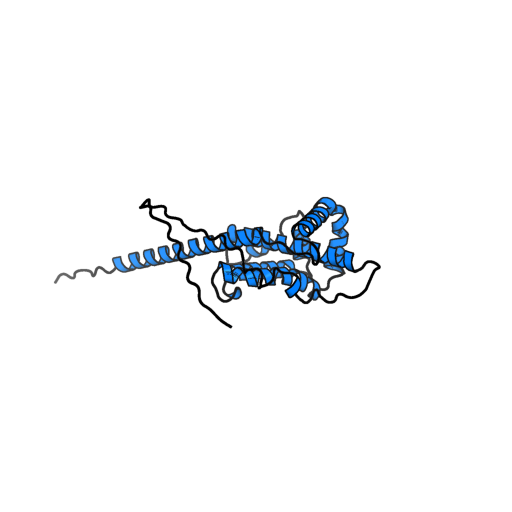8.03 205 PRO A N 1
ATOM 1667 C CA . PRO A 1 205 ? -0.695 -17.896 1.661 1.00 38.03 205 PRO A CA 1
ATOM 1668 C C . PRO A 1 205 ? -2.158 -18.233 1.490 1.00 38.03 205 PRO A C 1
ATOM 1670 O O . PRO A 1 205 ? -3.023 -17.406 1.785 1.00 38.03 205 PRO A O 1
ATOM 1673 N N . GLY A 1 206 ? -2.405 -19.423 0.950 1.00 35.94 206 GLY A N 1
ATOM 1674 C CA . GLY A 1 206 ? -3.741 -19.876 0.646 1.00 35.94 206 GLY A CA 1
ATOM 1675 C C . GLY A 1 206 ? -4.693 -19.576 1.794 1.00 35.94 206 GLY A C 1
ATOM 1676 O O . GLY A 1 206 ? -4.370 -19.730 2.974 1.00 35.94 206 GLY A O 1
ATOM 1677 N N . SER A 1 207 ? -5.931 -19.274 1.434 1.00 39.72 207 SER A N 1
ATOM 1678 C CA . SER A 1 207 ? -7.076 -19.449 2.324 1.00 39.72 207 SER A CA 1
ATOM 1679 C C . SER A 1 207 ? -7.133 -20.869 2.938 1.00 39.72 207 SER A C 1
ATOM 1681 O O . SER A 1 207 ? -7.923 -21.105 3.840 1.00 39.72 207 SER A O 1
ATOM 1683 N N . THR A 1 208 ? -6.265 -21.790 2.502 1.00 33.16 208 THR A N 1
ATOM 1684 C CA . THR A 1 208 ? -6.017 -23.137 3.022 1.00 33.16 208 THR A CA 1
ATOM 1685 C C . THR A 1 208 ? -4.824 -23.292 3.982 1.00 33.16 208 THR A C 1
ATOM 1687 O O . THR A 1 208 ? -4.723 -24.349 4.592 1.00 33.16 208 THR A O 1
ATOM 1690 N N . GLN A 1 209 ? -3.948 -22.296 4.187 1.00 37.91 209 GLN A N 1
ATOM 1691 C CA . GLN A 1 209 ? -2.805 -22.409 5.127 1.00 37.91 209 GLN A CA 1
ATOM 1692 C C . GLN A 1 209 ? -3.016 -21.706 6.475 1.00 37.91 209 GLN A C 1
ATOM 1694 O O . GLN A 1 209 ? -2.140 -21.713 7.333 1.00 37.91 209 GLN A O 1
ATOM 1699 N N . PHE A 1 210 ? -4.220 -21.182 6.717 1.00 34.91 210 PHE A N 1
ATOM 1700 C CA . PHE A 1 210 ? -4.680 -20.904 8.082 1.00 34.91 210 PHE A CA 1
ATOM 1701 C C . PHE A 1 210 ? -5.159 -22.171 8.814 1.00 34.91 210 PHE A C 1
ATOM 1703 O O . PHE A 1 210 ? -5.555 -22.100 9.975 1.00 34.91 210 PHE A O 1
ATOM 1710 N N . LEU A 1 211 ? -5.084 -23.343 8.173 1.00 40.81 211 LEU A N 1
ATOM 1711 C CA . LEU A 1 211 ? -5.113 -24.625 8.864 1.00 40.81 211 LEU A CA 1
ATOM 1712 C C . LEU A 1 211 ? -3.673 -25.008 9.232 1.00 40.81 211 LEU A C 1
ATOM 1714 O O . LEU A 1 211 ? -2.860 -25.262 8.353 1.00 40.81 211 LEU A O 1
ATOM 1718 N N . MET A 1 212 ? -3.412 -25.079 10.542 1.00 38.44 212 MET A N 1
ATOM 1719 C CA . MET A 1 212 ? -2.182 -25.547 11.208 1.00 38.44 212 MET A CA 1
ATOM 1720 C C . MET A 1 212 ? -1.035 -24.536 11.371 1.00 38.44 212 MET A C 1
ATOM 1722 O O . MET A 1 212 ? 0.044 -24.679 10.808 1.00 38.44 212 MET A O 1
ATOM 1726 N N . ARG A 1 213 ? -1.211 -23.613 12.321 1.00 30.88 213 ARG A N 1
ATOM 1727 C CA . ARG A 1 213 ? -0.552 -23.710 13.643 1.00 30.88 213 ARG A CA 1
ATOM 1728 C C . ARG A 1 213 ? -1.095 -22.610 14.553 1.00 30.88 213 ARG A C 1
ATOM 1730 O O . ARG A 1 213 ? -0.498 -21.555 14.722 1.00 30.88 213 ARG A O 1
ATOM 1737 N N . SER A 1 214 ? -2.235 -22.883 15.180 1.00 28.88 214 SER A N 1
ATOM 1738 C CA . SER A 1 214 ? -2.497 -22.280 16.483 1.00 28.88 214 SER A CA 1
ATOM 1739 C C . SER A 1 214 ? -1.440 -22.833 17.443 1.00 28.88 214 SER A C 1
ATOM 1741 O O . SER A 1 214 ? -1.354 -24.058 17.578 1.00 28.88 214 SER A O 1
ATOM 1743 N N . PRO A 1 215 ? -0.643 -22.005 18.139 1.00 29.66 215 PRO A N 1
ATOM 1744 C CA . PRO A 1 215 ? -0.105 -22.442 19.408 1.00 29.66 215 PRO A CA 1
ATOM 1745 C C . PRO A 1 215 ? -1.333 -22.641 20.292 1.00 29.66 215 PRO A C 1
ATOM 1747 O O . PRO A 1 215 ? -2.008 -21.681 20.665 1.00 29.66 215 PRO A O 1
ATOM 1750 N N . LEU A 1 216 ? -1.680 -23.899 20.554 1.00 28.28 216 LEU A N 1
ATOM 1751 C CA . LEU A 1 216 ? -2.535 -24.243 21.676 1.00 28.28 216 LEU A CA 1
ATOM 1752 C C . LEU A 1 216 ? -1.831 -23.686 22.914 1.00 28.28 216 LEU A C 1
ATOM 1754 O O . LEU A 1 216 ? -0.930 -24.324 23.459 1.00 28.28 216 LEU A O 1
ATOM 1758 N N . TYR A 1 217 ? -2.211 -22.486 23.347 1.00 29.69 217 TYR A N 1
ATOM 1759 C CA . TYR A 1 217 ? -1.968 -22.056 24.712 1.00 29.69 217 TYR A CA 1
ATOM 1760 C C . TYR A 1 217 ? -2.867 -22.933 25.581 1.00 29.69 217 TYR A C 1
ATOM 1762 O O . TYR A 1 217 ? -4.007 -22.629 25.912 1.00 29.69 217 TYR A O 1
ATOM 1770 N N . ASN A 1 218 ? -2.354 -24.123 25.873 1.00 29.00 218 ASN A N 1
ATOM 1771 C CA . ASN A 1 218 ? -2.881 -24.973 26.910 1.00 29.00 218 ASN A CA 1
ATOM 1772 C C . ASN A 1 218 ? -2.569 -24.238 28.212 1.00 29.00 218 ASN A C 1
ATOM 1774 O O . ASN A 1 218 ? -1.448 -24.308 28.718 1.00 29.00 218 ASN A O 1
ATOM 1778 N N . MET A 1 219 ? -3.529 -23.448 28.691 1.00 33.69 219 MET A N 1
ATOM 1779 C CA . MET A 1 219 ? -3.466 -22.847 30.012 1.00 33.69 219 MET A CA 1
ATOM 1780 C C . MET A 1 219 ? -3.607 -23.984 31.027 1.00 33.69 219 MET A C 1
ATOM 1782 O O . MET A 1 219 ? -4.689 -24.289 31.522 1.00 33.69 219 MET A O 1
ATOM 1786 N N . LYS A 1 220 ? -2.489 -24.678 31.267 1.00 28.83 220 LYS A N 1
ATOM 1787 C CA . LYS A 1 220 ? -2.343 -25.678 32.317 1.00 28.83 220 LYS A CA 1
ATOM 1788 C C . LYS A 1 220 ? -2.295 -24.939 33.646 1.00 28.83 220 LYS A C 1
ATOM 1790 O O . LYS A 1 220 ? -1.227 -24.606 34.152 1.00 28.83 220 LYS A O 1
ATOM 1795 N N . TYR A 1 221 ? -3.471 -24.715 34.220 1.00 31.06 221 TYR A N 1
ATOM 1796 C CA . TYR A 1 221 ? -3.599 -24.639 35.666 1.00 31.06 221 TYR A CA 1
ATOM 1797 C C . TYR A 1 221 ? -3.140 -25.986 36.237 1.00 31.06 221 TYR A C 1
ATOM 1799 O O . TYR A 1 221 ? -3.867 -26.976 36.213 1.00 31.06 221 TYR A O 1
ATOM 1807 N N . ASN A 1 222 ? -1.893 -26.035 36.703 1.00 27.98 222 ASN A N 1
ATOM 1808 C CA . ASN A 1 222 ? -1.422 -27.107 37.565 1.00 27.98 222 ASN A CA 1
ATOM 1809 C C . ASN A 1 222 ? -2.119 -26.963 38.926 1.00 27.98 222 ASN A C 1
ATOM 1811 O O . ASN A 1 222 ? -1.829 -26.037 39.681 1.00 27.98 222 ASN A O 1
ATOM 1815 N N . SER A 1 223 ? -2.986 -27.914 39.268 1.00 30.56 223 SER A N 1
ATOM 1816 C CA . SER A 1 223 ? -3.218 -28.306 40.660 1.00 30.56 223 SER A CA 1
ATOM 1817 C C . SER A 1 223 ? -2.697 -29.735 40.858 1.00 30.56 223 SER A C 1
ATOM 1819 O O . SER A 1 223 ? -2.900 -30.576 39.980 1.00 30.56 223 SER A O 1
ATOM 1821 N N . PRO A 1 224 ? -1.983 -30.021 41.962 1.00 38.06 224 PRO A N 1
ATOM 1822 C CA . PRO A 1 224 ? -1.354 -31.313 42.188 1.00 38.06 224 PRO A CA 1
ATOM 1823 C C . PRO A 1 224 ? -2.372 -32.286 42.787 1.00 38.06 224 PRO A C 1
ATOM 1825 O O . PRO A 1 224 ? -3.015 -31.978 43.788 1.00 38.06 224 PRO A O 1
ATOM 1828 N N . GLY A 1 225 ? -2.517 -33.475 42.206 1.00 32.81 225 GLY A N 1
ATOM 1829 C CA . GLY A 1 225 ? -3.446 -34.453 42.761 1.00 32.81 225 GLY A CA 1
ATOM 1830 C C . GLY A 1 225 ? -3.472 -35.789 42.037 1.00 32.81 225 GLY A C 1
ATOM 1831 O O . GLY A 1 225 ? -4.228 -35.969 41.097 1.00 32.81 225 GLY A O 1
ATOM 1832 N N . MET A 1 226 ? -2.704 -36.726 42.590 1.00 33.56 226 MET A N 1
ATOM 1833 C CA . MET A 1 226 ? -2.912 -38.180 42.569 1.00 33.56 226 MET A CA 1
ATOM 1834 C C . MET A 1 226 ? -2.527 -38.976 41.308 1.00 33.56 226 MET A C 1
ATOM 1836 O O . MET A 1 226 ? -3.028 -38.828 40.201 1.00 33.56 226 MET A O 1
ATOM 1840 N N . THR A 1 227 ? -1.602 -39.893 41.578 1.00 42.41 227 THR A N 1
ATOM 1841 C CA . THR A 1 227 ? -1.101 -41.017 40.792 1.00 42.41 227 THR A CA 1
ATOM 1842 C C . THR A 1 227 ? -2.151 -42.108 40.565 1.00 42.41 227 THR A C 1
ATOM 1844 O O . THR A 1 227 ? -3.000 -42.321 41.430 1.00 42.41 227 THR A O 1
ATOM 1847 N N . ARG A 1 228 ? -1.993 -42.846 39.448 1.00 34.09 228 ARG A N 1
ATOM 1848 C CA . ARG A 1 228 ? -2.344 -44.267 39.150 1.00 34.09 228 ARG A CA 1
ATOM 1849 C C . ARG A 1 228 ? -2.832 -44.374 37.700 1.00 34.09 228 ARG A C 1
ATOM 1851 O O . ARG A 1 228 ? -3.516 -43.479 37.237 1.00 34.09 228 ARG A O 1
ATOM 1858 N N . SER A 1 229 ? -2.647 -45.433 36.922 1.00 33.47 229 SER A N 1
ATOM 1859 C CA . SER A 1 229 ? -1.724 -46.570 36.835 1.00 33.47 229 SER A CA 1
ATOM 1860 C C . SER A 1 229 ? -2.051 -47.234 35.483 1.00 33.47 229 SER A C 1
ATOM 1862 O O . SER A 1 229 ? -3.192 -47.167 35.031 1.00 33.47 229 SER A O 1
ATOM 1864 N N . ASN A 1 230 ? -1.065 -47.875 34.854 1.00 40.38 230 ASN A N 1
ATOM 1865 C CA . ASN A 1 230 ? -1.189 -48.638 33.604 1.00 40.38 230 ASN A CA 1
ATOM 1866 C C . ASN A 1 230 ? -2.227 -49.766 33.687 1.00 40.38 230 ASN A C 1
ATOM 1868 O O . ASN A 1 230 ? -2.183 -50.510 34.663 1.00 40.38 230 ASN A O 1
ATOM 1872 N N . VAL A 1 231 ? -2.996 -50.011 32.614 1.00 34.41 231 VAL A N 1
ATOM 1873 C CA . VAL A 1 231 ? -3.444 -51.369 32.246 1.00 34.41 231 VAL A CA 1
ATOM 1874 C C . VAL A 1 231 ? -3.569 -51.508 30.719 1.00 34.41 231 VAL A C 1
ATOM 1876 O O . VAL A 1 231 ? -4.313 -50.783 30.064 1.00 34.41 231 VAL A O 1
ATOM 1879 N N . LEU A 1 232 ? -2.820 -52.474 30.181 1.00 42.34 232 LEU A N 1
ATOM 1880 C CA . LEU A 1 232 ? -2.958 -53.094 28.862 1.00 42.34 232 LEU A CA 1
ATOM 1881 C C . LEU A 1 232 ? -4.244 -53.927 28.798 1.00 42.34 232 LEU A C 1
ATOM 1883 O O . LEU A 1 232 ? -4.446 -54.756 29.678 1.00 42.34 232 LEU A O 1
ATOM 1887 N N . PHE A 1 233 ? -5.022 -53.841 27.717 1.00 35.78 233 PHE A N 1
ATOM 1888 C CA . PHE A 1 233 ? -5.867 -54.965 27.300 1.00 35.78 233 PHE A CA 1
ATOM 1889 C C . PHE A 1 233 ? -5.941 -55.070 25.777 1.00 35.78 233 PHE A C 1
ATOM 1891 O O . PHE A 1 233 ? -6.428 -54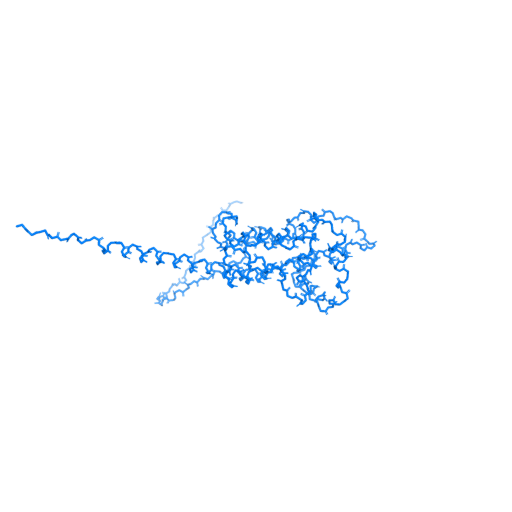.189 25.076 1.00 35.78 233 PHE A O 1
ATOM 1898 N N . THR A 1 234 ? -5.433 -56.195 25.285 1.00 43.81 234 THR A N 1
ATOM 1899 C CA . THR A 1 234 ? -5.685 -56.744 23.956 1.00 43.81 234 THR A CA 1
ATOM 1900 C C . THR A 1 234 ? -7.091 -57.345 23.899 1.00 43.81 234 THR A C 1
ATOM 1902 O O . THR A 1 234 ? -7.517 -57.949 24.882 1.00 43.81 234 THR A O 1
ATOM 1905 N N . SER A 1 235 ? -7.732 -57.362 22.730 1.00 31.11 235 SER A N 1
ATOM 1906 C CA . SER A 1 235 ? -8.634 -58.465 22.373 1.00 31.11 235 SER A CA 1
ATOM 1907 C C . SER A 1 235 ? -8.588 -58.734 20.870 1.00 31.11 235 SER A C 1
ATOM 1909 O O . SER A 1 235 ? -8.610 -57.812 20.059 1.00 31.11 235 SER A O 1
ATOM 1911 N N . ARG A 1 236 ? -8.449 -60.021 20.535 1.00 43.91 236 ARG A N 1
ATOM 1912 C CA . ARG A 1 236 ? -8.450 -60.598 19.184 1.00 43.91 236 ARG A CA 1
ATOM 1913 C C . ARG A 1 236 ? -9.884 -60.894 18.713 1.00 43.91 236 ARG A C 1
ATOM 1915 O O . ARG A 1 236 ? -10.815 -60.826 19.506 1.00 43.91 236 ARG A O 1
ATOM 1922 N N . TYR A 1 237 ? -9.938 -61.399 17.472 1.00 35.25 237 TYR A N 1
ATOM 1923 C CA . TYR A 1 237 ? -11.021 -62.020 16.683 1.00 35.25 237 TYR A CA 1
ATOM 1924 C C . TYR A 1 237 ? -11.684 -61.058 15.683 1.00 35.25 237 TYR A C 1
ATOM 1926 O O . TYR A 1 237 ? -12.172 -60.014 16.079 1.00 35.25 237 TYR A O 1
ATOM 1934 N N . GLY A 1 238 ? -11.759 -61.337 14.377 1.00 33.56 238 GLY A N 1
ATOM 1935 C CA . GLY A 1 238 ? -11.276 -62.466 13.575 1.00 33.56 238 GLY A CA 1
ATOM 1936 C C . GLY A 1 238 ? -12.047 -62.581 12.246 1.00 33.56 238 GLY A C 1
ATOM 1937 O O . GLY A 1 238 ? -13.233 -62.278 12.230 1.00 33.56 238 GLY A O 1
ATOM 1938 N N . ARG A 1 239 ? -11.363 -63.129 11.221 1.00 33.44 239 ARG A N 1
ATOM 1939 C CA . ARG A 1 239 ? -11.850 -63.732 9.949 1.00 33.44 239 ARG A CA 1
ATOM 1940 C C . ARG A 1 239 ? -12.482 -62.778 8.911 1.00 33.44 239 ARG A C 1
ATOM 1942 O O . ARG A 1 239 ? -13.156 -61.833 9.286 1.00 33.44 239 ARG A O 1
ATOM 1949 N N . LEU A 1 240 ? -12.316 -62.966 7.598 1.00 42.94 240 LEU A N 1
ATOM 1950 C CA . LEU A 1 240 ? -11.850 -64.098 6.772 1.00 42.94 240 LEU A CA 1
ATOM 1951 C C . LEU A 1 240 ? -10.715 -63.675 5.830 1.00 42.94 240 LEU A C 1
ATOM 1953 O O . LEU A 1 240 ? -10.763 -62.521 5.353 1.00 42.94 240 LEU A O 1
#

pLDDT: mean 76.5, std 24.63, range [27.98, 98.31]

Radius of gyration: 27.12 Å; chains: 1; bounding box: 71×87×77 Å

Sequence (240 aa):
MRHLPHSHDASSASNALNESLRQLKTKEQEDDLTSQTLFVLKDMRIRFPGKSDAESELLIEDIMDNWKHYKTKVASYWLIKLDSVKQRKVLDIVKSSIRTVLPRIWRVPDAEELSLYRIFNRVFNRLLWSHGQGLWSSFCDSGSSWESIFNKGPEVVTPLQLQCCQRLVELCKQCLLVVYKYTTETRGPISGIGPDWGNSRYLLPGSTQFLMRSPLYNMKYNSPGMTRSNVLFTSRYGRL

Secondary structure (DSSP, 8-state):
--PPPP--SHHHHHHHHHHHHHHHHHHHHHHHHHHHHHHHHHH--PPPTTS-HHHHHHHHHHHHHTHHHHHHHHHIIIIIIS-HHHHHHHHHHHHHHHHHHHHHHHT-S-GGG-HHHHHHHHHHHHHTHHHHHHHHHHTSSS--TTGGGGTTSSS---HHHHHHHHHHHHHHHHHHHHHHHHHHHHTSSS-----GGG-GGGSSS-TTTTSS----------------------------

Organism: Rattus norvegicus (NCBI:txid10116)

Foldseek 3Di:
DDDDDDPDPPVVVVVVVVVVVVVVVVVVVVLVLLLVLLVVLVVDAWDQFPDDSVVLVVLLVVCLVVVVVCVVVLCCVQQPVDFLVRNLLLLVLLLVVCQVVSCVSVVHPTPVVDPLNVVLVLLSCQCCPPNRVLLSCCSDPPDNPSVVSQVPDPDHQDPSSVSSSVSSSVNSVSSSSSVSVSVVVQPPPDDDDDPDSVPSCRGDDHVPVVPDDDPPPPVPPDDDDDDDDDDDDDDDDDDD